Protein AF-A0A380LL21-F1 (afdb_monomer_lite)

Radius of gyration: 19.6 Å; chains: 1; bounding box: 54×35×60 Å

Foldseek 3Di:
DVLLVVLLVVLLVVLLVQLPDDLVVLCVQQVVLQCACPQWDQDPVVNAIFRRVLVVLLVVLLVCLVCVLVDPPSLVVLLVSLVSLLSNLSNLLSVLCVPPDSVLSSLSSSLSSSLSSLLSCLLCLSLPVSPLVVLSVVVVVCVVVVVVVDPCCVQQRLSVLSSNLSSCSSNLSSVVSSVQSRCCNRVVDGPDPDSVVSNVVSVVSSVVSSCSSNVVVVVSCVRNVPDCPDD

Organism: NCBI:txid1323

pLDDT: mean 88.29, std 10.56, range [29.52, 97.94]

Structure (mmCIF, N/CA/C/O backbone):
data_AF-A0A380LL21-F1
#
_entry.id   AF-A0A380LL21-F1
#
loop_
_atom_site.group_PDB
_atom_site.id
_atom_site.type_symbol
_atom_site.label_atom_id
_atom_site.label_alt_id
_atom_site.label_comp_id
_atom_site.label_asym_id
_atom_site.label_entity_id
_atom_site.label_seq_id
_atom_site.pdbx_PDB_ins_code
_atom_site.Cartn_x
_atom_site.Cartn_y
_atom_site.Cartn_z
_atom_site.occupancy
_atom_site.B_iso_or_equiv
_atom_site.auth_seq_id
_atom_site.auth_comp_id
_atom_site.auth_asym_id
_atom_site.auth_atom_id
_atom_site.pdbx_PDB_model_num
ATOM 1 N N . MET A 1 1 ? 11.960 -17.853 -5.463 1.00 61.38 1 MET A N 1
ATOM 2 C CA . MET A 1 1 ? 11.199 -18.550 -4.388 1.00 61.38 1 MET A CA 1
ATOM 3 C C . MET A 1 1 ? 11.696 -18.254 -2.969 1.00 61.38 1 MET A C 1
ATOM 5 O O . MET A 1 1 ? 10.852 -17.999 -2.117 1.00 61.38 1 MET A O 1
ATOM 9 N N . MET A 1 2 ? 13.009 -18.278 -2.687 1.00 69.12 2 MET A N 1
ATOM 10 C CA . MET A 1 2 ? 13.546 -18.021 -1.335 1.00 69.12 2 MET A CA 1
ATOM 11 C C . MET A 1 2 ? 13.175 -16.626 -0.795 1.00 69.12 2 MET A C 1
ATOM 13 O O . MET A 1 2 ? 12.724 -16.516 0.344 1.00 69.12 2 MET A O 1
ATOM 17 N N . ASP A 1 3 ? 13.238 -15.592 -1.640 1.00 81.81 3 ASP A N 1
ATOM 18 C CA . ASP A 1 3 ? 12.878 -14.218 -1.254 1.00 81.81 3 ASP A CA 1
ATOM 19 C C . ASP A 1 3 ? 11.391 -14.080 -0.908 1.00 81.81 3 ASP A C 1
ATOM 21 O O . ASP A 1 3 ? 11.028 -13.469 0.095 1.00 81.81 3 ASP A O 1
ATOM 25 N N . VAL A 1 4 ? 10.510 -14.733 -1.675 1.00 89.62 4 VAL A N 1
ATOM 26 C CA . VAL A 1 4 ? 9.062 -14.729 -1.409 1.00 89.62 4 VAL A CA 1
ATOM 27 C C . VAL A 1 4 ? 8.755 -15.292 -0.023 1.00 89.62 4 VAL A C 1
ATOM 29 O O . VAL A 1 4 ? 7.992 -14.685 0.734 1.00 89.62 4 VAL A O 1
ATOM 32 N N . ALA A 1 5 ? 9.375 -16.419 0.335 1.00 92.56 5 ALA A N 1
ATOM 33 C CA . ALA A 1 5 ? 9.203 -17.033 1.647 1.00 92.56 5 ALA A CA 1
ATOM 34 C C . ALA A 1 5 ? 9.756 -16.139 2.769 1.00 92.56 5 ALA A C 1
ATOM 36 O O . ALA A 1 5 ? 9.064 -15.908 3.763 1.00 92.56 5 ALA A O 1
ATOM 37 N N . LEU A 1 6 ? 10.960 -15.587 2.587 1.00 94.38 6 LEU A N 1
ATOM 38 C CA . LEU A 1 6 ? 11.616 -14.709 3.556 1.00 94.38 6 LEU A CA 1
ATOM 39 C C . LEU A 1 6 ? 10.781 -13.460 3.861 1.00 94.38 6 LEU A C 1
ATOM 41 O O . LEU A 1 6 ? 10.479 -13.182 5.022 1.00 94.38 6 LEU A O 1
ATOM 45 N N . TYR A 1 7 ? 10.372 -12.716 2.833 1.00 95.25 7 TYR A N 1
ATOM 46 C CA . TYR A 1 7 ? 9.619 -11.476 3.020 1.00 95.25 7 TYR A CA 1
ATOM 47 C C . TYR A 1 7 ? 8.184 -11.731 3.491 1.00 95.25 7 TYR A C 1
ATOM 49 O O . TYR A 1 7 ? 7.647 -10.931 4.258 1.00 95.25 7 TYR A O 1
ATOM 57 N N . SER A 1 8 ? 7.579 -12.866 3.120 1.00 95.50 8 SER A N 1
ATOM 58 C CA . SER A 1 8 ? 6.275 -13.270 3.665 1.00 95.50 8 SER A CA 1
ATOM 59 C C . SER A 1 8 ? 6.382 -13.571 5.158 1.00 95.50 8 SER A C 1
ATOM 61 O O . SER A 1 8 ? 5.569 -13.088 5.947 1.00 95.50 8 SER A O 1
ATOM 63 N N . PHE A 1 9 ? 7.417 -14.311 5.567 1.00 96.19 9 PHE A N 1
ATOM 64 C CA . PHE A 1 9 ? 7.698 -14.574 6.975 1.00 96.19 9 PHE A CA 1
ATOM 65 C C . PHE A 1 9 ? 7.949 -13.275 7.749 1.00 96.19 9 PHE A C 1
ATOM 67 O O . PHE A 1 9 ? 7.351 -13.065 8.804 1.00 96.19 9 PHE A O 1
ATOM 74 N N . LEU A 1 10 ? 8.766 -12.369 7.205 1.00 97.12 10 LEU A N 1
ATOM 75 C CA . LEU A 1 10 ? 9.049 -11.074 7.821 1.00 97.12 10 LEU A CA 1
ATOM 76 C C . LEU A 1 10 ? 7.778 -10.226 7.978 1.00 97.12 10 LEU A C 1
ATOM 78 O O . LEU A 1 10 ? 7.557 -9.642 9.038 1.00 97.12 10 LEU A O 1
ATOM 82 N N . ALA A 1 11 ? 6.911 -10.190 6.961 1.00 97.38 11 ALA A N 1
ATOM 83 C CA . ALA A 1 11 ? 5.646 -9.461 7.017 1.00 97.38 11 ALA A CA 1
ATOM 84 C C . ALA A 1 11 ? 4.731 -10.008 8.118 1.00 97.38 11 ALA A C 1
ATOM 86 O O . ALA A 1 11 ? 4.137 -9.236 8.875 1.00 97.38 11 ALA A O 1
ATOM 87 N N . ILE A 1 12 ? 4.648 -11.336 8.243 1.00 97.62 12 ILE A N 1
ATOM 88 C CA . ILE A 1 12 ? 3.880 -12.001 9.300 1.00 97.62 12 ILE A CA 1
ATOM 89 C C . ILE A 1 12 ? 4.476 -11.672 10.672 1.00 97.62 12 ILE A C 1
ATOM 91 O O . ILE A 1 12 ? 3.744 -11.229 11.555 1.00 97.62 12 ILE A O 1
ATOM 95 N N . LEU A 1 13 ? 5.791 -11.814 10.848 1.00 97.88 13 LEU A N 1
ATOM 96 C CA . LEU A 1 13 ? 6.474 -11.548 12.116 1.00 97.88 13 LEU A CA 1
ATOM 97 C C . LEU A 1 13 ? 6.256 -10.104 12.589 1.00 97.88 13 LEU A C 1
ATOM 99 O O . LEU A 1 13 ? 5.849 -9.878 13.729 1.00 97.88 13 LEU A O 1
ATOM 103 N N . LEU A 1 14 ? 6.450 -9.124 11.704 1.00 97.75 14 LEU A N 1
ATOM 104 C CA . LEU A 1 14 ? 6.227 -7.711 12.019 1.00 97.75 14 LEU A CA 1
ATOM 105 C C . LEU A 1 14 ? 4.755 -7.428 12.360 1.00 97.75 14 LEU A C 1
ATOM 107 O O . LEU A 1 14 ? 4.462 -6.659 13.279 1.00 97.75 14 LEU A O 1
ATOM 111 N N . SER A 1 15 ? 3.819 -8.091 11.676 1.00 97.69 15 SER A N 1
ATOM 112 C CA . SER A 1 15 ? 2.384 -7.986 11.974 1.00 97.69 15 SER A CA 1
ATOM 113 C C . SER A 1 15 ? 2.042 -8.540 13.353 1.00 97.69 15 SER A C 1
ATOM 115 O O . SER A 1 15 ? 1.261 -7.931 14.092 1.00 97.69 15 SER A O 1
ATOM 117 N N . ILE A 1 16 ? 2.661 -9.662 13.735 1.00 97.25 16 ILE A N 1
ATOM 118 C CA . ILE A 1 16 ? 2.549 -10.235 15.079 1.00 97.25 16 ILE A CA 1
ATOM 119 C C . ILE A 1 16 ? 3.055 -9.213 16.099 1.00 97.25 16 ILE A C 1
ATOM 121 O O . ILE A 1 16 ? 2.318 -8.887 17.030 1.00 97.25 16 ILE A O 1
ATOM 125 N N . CYS A 1 17 ? 4.242 -8.630 15.907 1.00 96.31 17 CYS A N 1
ATOM 126 C CA . CYS A 1 17 ? 4.792 -7.625 16.823 1.00 96.31 17 CYS A CA 1
ATOM 127 C C . CYS A 1 17 ? 3.833 -6.444 17.059 1.00 96.31 17 CYS A C 1
ATOM 129 O O . CYS A 1 17 ? 3.603 -6.061 18.209 1.00 96.31 17 CYS A O 1
ATOM 131 N N . ILE A 1 18 ? 3.221 -5.896 16.001 1.00 94.75 18 ILE A N 1
ATOM 132 C CA . ILE A 1 18 ? 2.255 -4.790 16.132 1.00 94.75 18 ILE A CA 1
ATOM 133 C C . ILE A 1 18 ? 0.984 -5.237 16.867 1.00 94.75 18 ILE A C 1
ATOM 135 O O . ILE A 1 18 ? 0.450 -4.482 17.684 1.00 94.75 18 ILE A O 1
ATOM 139 N N . SER A 1 19 ? 0.512 -6.466 16.635 1.00 94.56 19 SER A N 1
ATOM 140 C CA . SER A 1 19 ? -0.702 -6.993 17.276 1.00 94.56 19 SER A CA 1
ATOM 141 C C . SER A 1 19 ? -0.614 -7.044 18.807 1.00 94.56 19 SER A C 1
ATOM 143 O O . SER A 1 19 ? -1.620 -6.851 19.495 1.00 94.56 19 SER A O 1
ATOM 145 N N . PHE A 1 20 ? 0.596 -7.218 19.350 1.00 93.69 20 PHE A N 1
ATOM 146 C CA . PHE A 1 20 ? 0.856 -7.242 20.790 1.00 93.69 20 PHE A CA 1
ATOM 147 C C . PHE A 1 20 ? 0.947 -5.849 21.430 1.00 93.69 20 PHE A C 1
ATOM 149 O O . PHE A 1 20 ? 0.965 -5.749 22.661 1.00 93.69 20 PHE A O 1
ATOM 156 N N . LEU A 1 21 ? 0.957 -4.761 20.648 1.00 91.69 21 LEU A N 1
ATOM 157 C CA . LEU A 1 21 ? 1.094 -3.418 21.207 1.00 91.69 21 LEU A CA 1
ATOM 158 C C . LEU A 1 21 ? -0.096 -3.053 22.116 1.00 91.69 21 LEU A C 1
ATOM 160 O O . LEU A 1 21 ? -1.272 -3.175 21.737 1.00 91.69 21 LEU A O 1
ATOM 164 N N . PRO A 1 22 ? 0.159 -2.545 23.335 1.00 88.00 22 PRO A N 1
ATOM 165 C CA . PRO A 1 22 ? -0.906 -2.163 24.246 1.00 88.00 22 PRO A CA 1
ATOM 166 C C . PRO A 1 22 ? -1.622 -0.901 23.751 1.00 88.00 22 PRO A C 1
ATOM 168 O O . PRO A 1 22 ? -1.022 0.022 23.201 1.00 88.00 22 PRO A O 1
ATOM 171 N N . LYS A 1 23 ? -2.930 -0.808 24.026 1.00 85.75 23 LYS A N 1
ATOM 172 C CA . LYS A 1 23 ? -3.781 0.328 23.617 1.00 85.75 23 LYS A CA 1
ATOM 173 C C . LYS A 1 23 ? -3.207 1.675 24.064 1.00 85.75 23 LYS A C 1
ATOM 175 O O . LYS A 1 23 ? -3.305 2.663 23.336 1.00 85.75 23 LYS A O 1
ATOM 180 N N . LYS A 1 24 ? -2.624 1.701 25.269 1.00 86.81 24 LYS A N 1
ATOM 181 C CA . LYS A 1 24 ? -2.003 2.890 25.864 1.00 86.81 24 LYS A CA 1
ATOM 182 C C . LYS A 1 24 ? -0.794 3.381 25.058 1.00 86.81 24 LYS A C 1
ATOM 184 O O . LYS A 1 24 ? -0.626 4.588 24.972 1.00 86.81 24 LYS A O 1
ATOM 189 N N . ALA A 1 25 ? -0.030 2.483 24.430 1.00 87.69 25 ALA A N 1
ATOM 190 C CA . ALA A 1 25 ? 1.100 2.842 23.570 1.00 87.69 25 ALA A CA 1
ATOM 191 C C . ALA A 1 25 ? 0.645 3.295 22.173 1.00 87.69 25 ALA A C 1
ATOM 193 O O . ALA A 1 25 ? 1.158 4.274 21.646 1.00 87.69 25 ALA A O 1
ATOM 194 N N . LEU A 1 26 ? -0.376 2.649 21.596 1.00 87.06 26 LEU A N 1
ATOM 195 C CA . LEU A 1 26 ? -0.892 3.020 20.270 1.00 87.06 26 LEU A CA 1
ATOM 196 C C . LEU A 1 26 ? -1.614 4.375 20.257 1.00 87.06 26 LEU A C 1
ATOM 198 O O . LEU A 1 26 ? -1.580 5.085 19.253 1.00 87.06 26 LEU A O 1
ATOM 202 N N . LYS A 1 27 ? -2.293 4.744 21.349 1.00 87.25 27 LYS A N 1
ATOM 203 C CA . LYS A 1 27 ? -3.102 5.972 21.423 1.00 87.25 27 LYS A CA 1
ATOM 204 C C . LYS A 1 27 ? -2.309 7.262 21.137 1.00 87.25 27 LYS A C 1
ATOM 206 O O . LYS A 1 27 ? -2.792 8.019 20.301 1.00 87.25 27 LYS A O 1
ATOM 211 N N . PRO A 1 28 ? -1.158 7.553 21.775 1.00 86.06 28 PRO A N 1
ATOM 212 C CA . PRO A 1 28 ? -0.405 8.778 21.490 1.00 86.06 28 PRO A CA 1
ATOM 213 C C . PRO A 1 28 ? 0.142 8.818 20.059 1.00 86.06 28 PRO A C 1
ATOM 215 O O . PRO A 1 28 ? 0.122 9.876 19.445 1.00 86.06 28 PRO A O 1
ATOM 218 N N . ILE A 1 29 ? 0.548 7.670 19.508 1.00 83.50 29 ILE A N 1
ATOM 219 C CA . ILE A 1 29 ? 1.116 7.570 18.154 1.00 83.50 29 ILE A CA 1
ATOM 220 C C . ILE A 1 29 ? 0.053 7.861 17.086 1.00 83.50 29 ILE A C 1
ATOM 222 O O . ILE A 1 29 ? 0.322 8.502 16.076 1.00 83.50 29 ILE A O 1
ATOM 226 N N . THR A 1 30 ? -1.173 7.380 17.303 1.00 86.25 30 THR A N 1
ATOM 227 C CA . THR A 1 30 ? -2.198 7.322 16.249 1.00 86.25 30 THR A CA 1
ATOM 228 C C . THR A 1 30 ? -3.334 8.335 16.416 1.00 86.25 30 THR A C 1
ATOM 230 O O . THR A 1 30 ? -4.105 8.546 15.484 1.00 86.25 30 THR A O 1
ATOM 233 N N . SER A 1 31 ? -3.463 9.002 17.569 1.00 84.75 31 SER A N 1
ATOM 234 C CA . SER A 1 31 ? -4.594 9.902 17.863 1.00 84.75 31 SER A CA 1
ATOM 235 C C . SER A 1 31 ? -4.751 11.037 16.846 1.00 84.75 31 SER A C 1
ATOM 237 O O . SER A 1 31 ? -5.876 11.327 16.425 1.00 84.75 31 SER A O 1
ATOM 239 N N . VAL A 1 32 ? -3.634 11.626 16.412 1.00 88.00 32 VAL A N 1
ATOM 240 C CA . VAL A 1 32 ? -3.583 12.717 15.426 1.00 88.00 32 VAL A CA 1
ATOM 241 C C . VAL A 1 32 ? -4.140 12.263 14.072 1.00 88.00 32 VAL A C 1
ATOM 243 O O . VAL A 1 32 ? -4.900 12.988 13.435 1.00 88.00 32 VAL A O 1
ATOM 246 N N . PHE A 1 33 ? -3.875 11.014 13.687 1.00 91.38 33 PHE A N 1
ATOM 247 C CA . PHE A 1 33 ? -4.309 10.412 12.422 1.00 91.38 33 PHE A CA 1
ATOM 248 C C . PHE A 1 33 ? -5.763 9.916 12.437 1.00 91.38 33 PHE A C 1
ATOM 250 O O . PHE A 1 33 ? -6.250 9.358 11.457 1.00 91.38 33 PHE A O 1
ATOM 257 N N . SER A 1 34 ? -6.498 10.110 13.537 1.00 88.00 34 SER A N 1
ATOM 258 C CA . SER A 1 34 ? -7.911 9.721 13.595 1.00 88.00 34 SER A CA 1
ATOM 259 C C . SER A 1 34 ? -8.827 10.665 12.808 1.00 88.00 34 SER A C 1
ATOM 261 O O . SER A 1 34 ? -9.932 10.267 12.437 1.00 88.00 34 SER A O 1
ATOM 263 N N . PHE A 1 35 ? -8.411 11.917 12.583 1.00 88.69 35 PHE A N 1
ATOM 264 C CA . PHE A 1 35 ? -9.186 12.978 11.921 1.00 88.69 35 PHE A CA 1
ATOM 265 C C . PHE A 1 35 ? -10.601 13.234 12.483 1.00 88.69 35 PHE A C 1
ATOM 267 O O . PHE A 1 35 ? -11.361 14.004 11.900 1.00 88.69 35 PHE A O 1
ATOM 274 N N . GLY A 1 36 ? -10.983 12.627 13.613 1.00 85.44 36 GLY A N 1
ATOM 275 C CA . GLY A 1 36 ? -12.291 12.797 14.252 1.00 85.44 36 GLY A CA 1
ATOM 276 C C . GLY A 1 36 ? -13.464 12.846 13.259 1.00 85.44 36 GLY A C 1
ATOM 277 O O . GLY A 1 36 ? -13.615 11.971 12.402 1.00 85.44 36 GLY A O 1
ATOM 278 N N . LYS A 1 37 ? -14.281 13.903 13.367 1.00 84.06 37 LYS A N 1
ATOM 279 C CA . LYS A 1 37 ? -15.386 14.210 12.438 1.00 84.06 37 LYS A CA 1
ATOM 280 C C . LYS A 1 37 ? -14.961 15.078 11.242 1.00 84.06 37 LYS A C 1
ATOM 282 O O . LYS A 1 37 ? -15.786 15.348 10.372 1.00 84.06 37 LYS A O 1
ATOM 287 N N . ASN A 1 38 ? -13.706 15.518 11.179 1.00 87.88 38 ASN A N 1
ATOM 288 C CA . ASN A 1 38 ? -13.244 16.447 10.150 1.00 87.88 38 ASN A CA 1
ATOM 289 C C . ASN A 1 38 ? -13.345 15.797 8.767 1.00 87.88 38 ASN A C 1
ATOM 291 O O . ASN A 1 38 ? -12.962 14.645 8.581 1.00 87.88 38 ASN A O 1
ATOM 295 N N . GLY A 1 39 ? -13.882 16.523 7.789 1.00 84.62 39 GLY A N 1
ATOM 296 C CA . GLY A 1 39 ? -14.058 16.016 6.426 1.00 84.62 39 GLY A CA 1
ATOM 297 C C . GLY A 1 39 ? -15.254 15.082 6.212 1.00 84.62 39 GLY A C 1
ATOM 298 O O . GLY A 1 39 ? -15.546 14.767 5.056 1.00 84.62 39 GLY A O 1
ATOM 299 N N . LEU A 1 40 ? -15.982 14.681 7.263 1.00 89.88 40 LEU A N 1
ATOM 300 C CA . LEU A 1 40 ? -17.258 13.976 7.114 1.00 89.88 40 LEU A CA 1
ATOM 301 C C . LEU A 1 40 ? -18.351 14.968 6.706 1.00 89.88 40 LEU A C 1
ATOM 303 O O . LEU A 1 40 ? -18.609 15.950 7.401 1.00 89.88 40 LEU A O 1
ATOM 307 N N . ARG A 1 41 ? -19.014 14.708 5.578 1.00 87.94 41 ARG A N 1
ATOM 308 C CA . ARG A 1 41 ? -20.061 15.572 5.019 1.00 87.94 41 ARG A CA 1
ATOM 309 C C . ARG A 1 41 ? -21.295 14.760 4.664 1.00 87.94 41 ARG A C 1
ATOM 311 O O . ARG A 1 41 ? -21.198 13.759 3.965 1.00 87.94 41 ARG A O 1
ATOM 318 N N . LYS A 1 42 ? -22.474 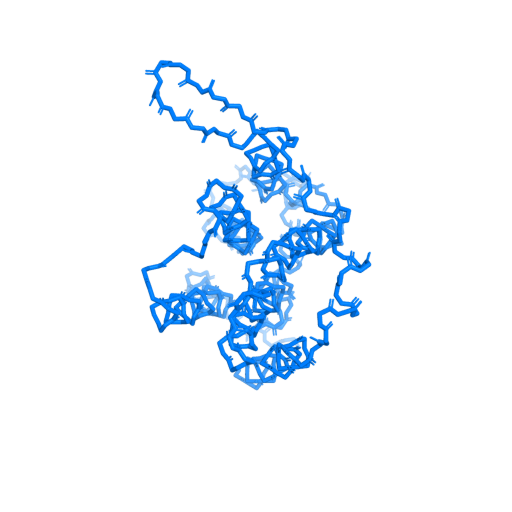15.231 5.073 1.00 86.19 42 LYS A N 1
ATOM 319 C CA . LYS A 1 42 ? -23.751 14.645 4.650 1.00 86.19 42 LYS A CA 1
ATOM 320 C C . LYS A 1 42 ? -24.123 15.151 3.254 1.00 86.19 42 LYS A C 1
ATOM 322 O O . LYS A 1 42 ? -24.320 16.351 3.056 1.00 86.19 42 LYS A O 1
ATOM 327 N N . MET A 1 43 ? -24.244 14.252 2.285 1.00 84.19 43 MET A N 1
ATOM 328 C CA . MET A 1 43 ? -24.722 14.562 0.940 1.00 84.19 43 MET A CA 1
ATOM 329 C C . MET A 1 43 ? -26.242 14.3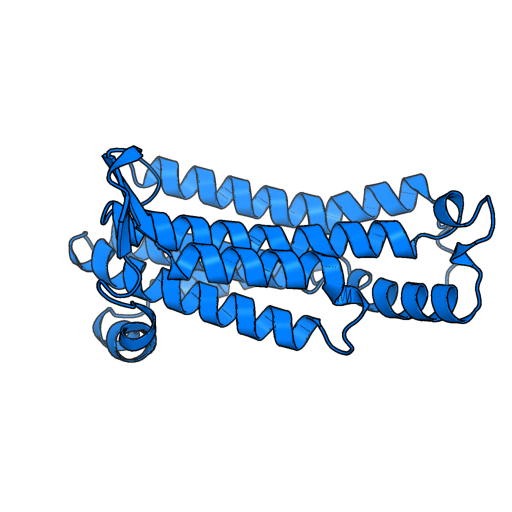98 0.873 1.00 84.19 43 MET A C 1
ATOM 331 O O . MET A 1 43 ? -26.756 13.289 0.731 1.00 84.19 43 MET A O 1
ATOM 335 N N . ARG A 1 44 ? -26.975 15.521 0.927 1.00 78.44 44 ARG A N 1
ATOM 336 C CA . ARG A 1 44 ? -28.454 15.532 0.941 1.00 78.44 44 ARG A CA 1
ATOM 337 C C . ARG A 1 44 ? -29.077 14.754 -0.225 1.00 78.44 44 ARG A C 1
ATOM 339 O O . ARG A 1 44 ? -29.989 13.971 0.004 1.00 78.44 44 ARG A O 1
ATOM 346 N N . ARG A 1 45 ? -28.543 14.908 -1.444 1.00 84.06 45 ARG A N 1
ATOM 347 C CA . ARG A 1 45 ? -29.065 14.253 -2.660 1.00 84.06 45 ARG A CA 1
ATOM 348 C C . ARG A 1 45 ? -28.984 12.722 -2.614 1.00 84.06 45 ARG A C 1
ATOM 350 O O . ARG A 1 45 ? -29.852 12.063 -3.163 1.00 84.06 45 ARG A O 1
ATOM 357 N N . ARG A 1 46 ? -27.953 12.168 -1.967 1.00 77.31 46 ARG A N 1
ATOM 358 C CA . ARG A 1 46 ? -27.728 10.714 -1.859 1.00 77.31 46 ARG A CA 1
ATOM 359 C C . ARG A 1 46 ? -28.190 10.129 -0.521 1.00 77.31 46 ARG A C 1
ATOM 361 O O . ARG A 1 46 ? -28.081 8.929 -0.331 1.00 77.31 46 ARG A O 1
ATOM 368 N N . ARG A 1 47 ? -28.689 10.973 0.396 1.00 81.12 47 ARG A N 1
ATOM 369 C CA . ARG A 1 47 ? -29.015 10.622 1.793 1.00 81.12 47 ARG A CA 1
ATOM 370 C C . ARG A 1 47 ? -27.890 9.849 2.503 1.00 81.12 47 ARG A C 1
ATOM 372 O O . ARG A 1 47 ? -28.163 9.037 3.376 1.00 81.12 47 ARG A O 1
ATOM 379 N N . ASP A 1 48 ? -26.642 10.159 2.163 1.00 83.38 48 ASP A N 1
ATOM 380 C CA . ASP A 1 48 ? -25.457 9.414 2.602 1.00 83.38 48 ASP A CA 1
ATOM 381 C C . ASP A 1 48 ? -24.403 10.350 3.222 1.00 83.38 48 ASP A C 1
ATOM 383 O O . ASP A 1 48 ? -24.445 11.572 3.022 1.00 83.38 48 ASP A O 1
ATOM 387 N N . THR A 1 49 ? -23.464 9.796 3.988 1.00 86.50 49 THR A N 1
ATOM 388 C CA . THR A 1 49 ? -22.328 10.514 4.577 1.00 86.50 49 THR A CA 1
ATOM 389 C C . THR A 1 49 ? -21.046 10.147 3.844 1.00 86.50 49 THR A C 1
ATOM 391 O O . THR A 1 49 ? -20.693 8.985 3.693 1.00 86.50 49 THR A O 1
ATOM 394 N N . THR A 1 50 ? -20.305 11.155 3.402 1.00 87.12 50 THR A N 1
ATOM 395 C CA . THR A 1 50 ? -19.061 10.973 2.657 1.00 87.12 50 THR A CA 1
ATOM 396 C C . THR A 1 50 ? -17.866 11.456 3.459 1.00 87.12 50 THR A C 1
ATOM 398 O O . THR A 1 50 ? -17.928 12.519 4.074 1.00 87.12 50 THR A O 1
ATOM 401 N N . ASP A 1 51 ? -16.761 10.720 3.382 1.00 91.31 51 ASP A N 1
ATOM 402 C CA . ASP A 1 51 ? -15.466 11.138 3.914 1.00 91.31 51 ASP A CA 1
ATOM 403 C C . ASP A 1 51 ? -14.641 11.833 2.825 1.00 91.31 51 ASP A C 1
ATOM 405 O O . ASP A 1 51 ? -14.086 11.194 1.929 1.00 91.31 51 ASP A O 1
ATOM 409 N N . THR A 1 52 ? -14.596 13.161 2.892 1.00 91.44 52 THR A N 1
ATOM 410 C CA . THR A 1 52 ? -13.895 13.999 1.913 1.00 91.44 52 THR A CA 1
ATOM 411 C C . THR A 1 52 ? -12.384 13.814 2.010 1.00 91.44 52 THR A C 1
ATOM 413 O O . THR A 1 52 ? -11.727 13.764 0.978 1.00 91.44 52 THR A O 1
ATOM 416 N N . ILE A 1 53 ? -11.839 13.648 3.222 1.00 91.94 53 ILE A N 1
ATOM 417 C CA . ILE A 1 53 ? -10.392 13.475 3.431 1.00 91.94 53 ILE A CA 1
ATOM 418 C C . ILE A 1 53 ? -9.948 12.164 2.796 1.00 91.94 53 ILE A C 1
ATO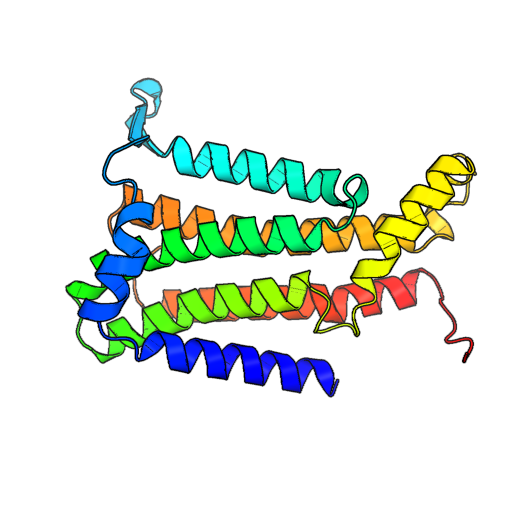M 420 O O . ILE A 1 53 ? -9.053 12.165 1.957 1.00 91.94 53 ILE A O 1
ATOM 424 N N . ALA A 1 54 ? -10.623 11.059 3.126 1.00 92.25 54 ALA A N 1
ATOM 425 C CA . ALA A 1 54 ? -10.261 9.760 2.571 1.00 92.25 54 ALA A CA 1
ATOM 426 C C . ALA A 1 54 ? -10.389 9.731 1.039 1.00 92.25 54 ALA A C 1
ATOM 428 O O . ALA A 1 54 ? -9.547 9.148 0.364 1.00 92.25 54 ALA A O 1
ATOM 429 N N . ASN A 1 55 ? -11.409 10.389 0.475 1.00 94.00 55 ASN A N 1
ATOM 430 C CA . ASN A 1 55 ? -11.566 10.486 -0.978 1.00 94.00 55 ASN A CA 1
ATOM 431 C C . ASN A 1 55 ? -10.453 11.320 -1.636 1.00 94.00 55 ASN A C 1
ATOM 433 O O . ASN A 1 55 ? -9.970 10.938 -2.698 1.00 94.00 55 ASN A O 1
ATOM 437 N N . VAL A 1 56 ? -10.039 12.435 -1.024 1.00 94.31 56 VAL A N 1
ATOM 438 C CA . VAL A 1 56 ? -8.927 13.258 -1.530 1.00 94.31 56 VAL A CA 1
ATOM 439 C C . VAL A 1 56 ? -7.618 12.478 -1.465 1.00 94.31 56 VAL A C 1
ATOM 441 O O . VAL A 1 56 ? -6.901 12.424 -2.458 1.00 94.31 56 VAL A O 1
ATOM 444 N N . CYS A 1 57 ? -7.333 11.806 -0.348 1.00 94.75 57 CYS A N 1
ATOM 445 C CA . CYS A 1 57 ? -6.134 10.980 -0.214 1.00 94.75 57 CYS A CA 1
ATOM 446 C C . CYS A 1 57 ? -6.121 9.802 -1.199 1.00 94.75 57 CYS A C 1
ATOM 448 O O . CYS A 1 57 ? -5.074 9.512 -1.766 1.00 94.75 57 CYS A O 1
ATOM 450 N N . LEU A 1 58 ? -7.272 9.177 -1.476 1.00 94.50 58 LEU A N 1
ATOM 451 C CA . LEU A 1 58 ? -7.409 8.183 -2.549 1.00 94.50 58 LEU A CA 1
ATOM 452 C C . LEU A 1 58 ? -7.120 8.775 -3.933 1.00 94.50 58 LEU A C 1
ATOM 454 O O . LEU A 1 58 ? -6.474 8.122 -4.746 1.00 94.50 58 LEU A O 1
ATOM 458 N N . GLY A 1 59 ? -7.578 10.000 -4.200 1.00 95.06 59 GLY A N 1
ATOM 459 C CA . GLY A 1 59 ? -7.263 10.714 -5.438 1.00 95.06 59 GLY A CA 1
ATOM 460 C C . GLY A 1 59 ? -5.765 10.987 -5.581 1.00 95.06 59 GLY A C 1
ATOM 461 O O . GLY A 1 59 ? -5.194 10.714 -6.632 1.00 95.06 59 GLY A O 1
ATOM 462 N N . ILE A 1 60 ? -5.112 11.446 -4.509 1.00 95.19 60 ILE A N 1
ATOM 463 C CA . ILE A 1 60 ? -3.656 11.656 -4.468 1.00 95.19 60 ILE A CA 1
ATOM 464 C C . ILE A 1 60 ? -2.915 10.333 -4.690 1.00 95.19 60 ILE A C 1
ATOM 466 O O . ILE A 1 60 ? -2.000 10.281 -5.504 1.00 95.19 60 ILE A O 1
ATOM 470 N N . ALA A 1 61 ? -3.332 9.260 -4.014 1.00 95.19 61 ALA A N 1
ATOM 471 C CA . ALA A 1 61 ? -2.755 7.926 -4.166 1.00 95.19 61 ALA A CA 1
ATOM 472 C C . ALA A 1 61 ? -2.873 7.405 -5.608 1.00 95.19 61 ALA A C 1
ATOM 474 O O . ALA A 1 61 ? -1.910 6.854 -6.142 1.00 95.19 61 ALA A O 1
ATOM 475 N N . LEU A 1 62 ? -4.023 7.621 -6.254 1.00 95.62 62 LEU A N 1
ATOM 476 C CA . LEU A 1 62 ? -4.246 7.252 -7.650 1.00 95.62 62 LEU A CA 1
ATOM 477 C C . LEU A 1 62 ? -3.336 8.046 -8.591 1.00 95.62 62 LEU A C 1
ATOM 479 O O . LEU A 1 62 ? -2.640 7.447 -9.404 1.00 95.62 62 LEU A O 1
ATOM 483 N N . LEU A 1 63 ? -3.312 9.376 -8.465 1.00 96.19 63 LEU A N 1
ATOM 484 C CA . LEU A 1 63 ? -2.457 10.234 -9.291 1.00 96.19 63 LEU A CA 1
ATOM 485 C C . LEU A 1 63 ? -0.982 9.872 -9.117 1.00 96.19 63 LEU A C 1
ATOM 487 O O . LEU A 1 63 ? -0.274 9.701 -10.105 1.00 96.19 63 LEU A O 1
ATOM 491 N N . PHE A 1 64 ? -0.536 9.683 -7.876 1.00 95.31 64 PHE A N 1
ATOM 492 C CA . PHE A 1 64 ? 0.814 9.215 -7.596 1.00 95.31 64 PHE A CA 1
ATOM 493 C C . PHE A 1 64 ? 1.091 7.884 -8.301 1.00 95.31 64 PHE A C 1
ATOM 495 O O . PHE A 1 64 ? 2.089 7.772 -8.997 1.00 95.31 64 PHE A O 1
ATOM 502 N N . SER A 1 65 ? 0.196 6.902 -8.192 1.00 94.62 65 SER A N 1
ATOM 503 C CA . SER A 1 65 ? 0.398 5.577 -8.793 1.00 94.62 65 SER A CA 1
ATOM 504 C C . SER A 1 65 ? 0.469 5.627 -10.325 1.00 94.62 65 SER A C 1
ATOM 506 O O . SER A 1 65 ? 1.278 4.919 -10.918 1.00 94.62 65 SER A O 1
ATOM 508 N N . LEU A 1 66 ? -0.311 6.500 -10.971 1.00 94.50 66 LEU A N 1
ATOM 509 C CA . LEU A 1 66 ? -0.289 6.694 -12.428 1.00 94.50 66 LEU A CA 1
ATOM 510 C C . LEU A 1 66 ? 0.979 7.409 -12.918 1.00 94.50 66 LEU A C 1
ATOM 512 O O . LEU A 1 66 ? 1.490 7.096 -13.992 1.00 94.50 66 LEU A O 1
ATOM 516 N N . PHE A 1 67 ? 1.496 8.355 -12.133 1.00 94.00 67 PHE A N 1
ATOM 517 C CA . PHE A 1 67 ? 2.609 9.226 -12.528 1.00 94.00 67 PHE A CA 1
ATOM 518 C C . PHE A 1 67 ? 3.919 8.942 -11.779 1.00 94.00 67 PHE A C 1
ATOM 520 O O . PHE A 1 67 ? 4.879 9.699 -11.908 1.00 94.00 67 PHE A O 1
ATOM 527 N N . HIS A 1 68 ? 4.003 7.851 -11.012 1.00 92.44 68 HIS A N 1
ATOM 528 C CA . HIS A 1 68 ? 5.159 7.549 -10.160 1.00 92.44 68 HIS A CA 1
ATOM 529 C C . HIS A 1 68 ? 6.474 7.442 -10.945 1.00 92.44 68 HIS A C 1
ATOM 531 O O . HIS A 1 68 ? 7.536 7.769 -10.419 1.00 92.44 68 HIS A O 1
ATOM 537 N N . TRP A 1 69 ? 6.411 6.992 -12.199 1.00 90.19 69 TRP A N 1
ATOM 538 C CA . TRP A 1 69 ? 7.566 6.807 -13.073 1.00 90.19 69 TRP A CA 1
ATOM 539 C C . TRP A 1 69 ? 8.210 8.135 -13.496 1.00 90.19 69 TRP A C 1
ATOM 541 O O . TRP A 1 69 ? 9.401 8.170 -13.799 1.00 90.19 69 TRP A O 1
ATOM 551 N N . LEU A 1 70 ? 7.480 9.254 -13.426 1.00 90.19 70 LEU A N 1
ATOM 552 C CA . LEU A 1 70 ? 8.023 10.596 -13.666 1.00 90.19 70 LEU A CA 1
ATOM 553 C C . LEU A 1 70 ? 8.860 11.115 -12.491 1.00 90.19 70 LEU A C 1
ATOM 555 O O . LEU A 1 70 ? 9.665 12.024 -12.665 1.00 90.19 70 LEU A O 1
ATOM 559 N N . ILE A 1 71 ? 8.691 10.541 -11.299 1.00 88.38 71 ILE A N 1
ATOM 560 C CA . ILE A 1 71 ? 9.290 11.057 -10.070 1.00 88.38 71 ILE A CA 1
ATOM 561 C C . ILE A 1 71 ? 10.540 10.232 -9.720 1.00 88.38 71 ILE A C 1
ATOM 563 O O . ILE A 1 71 ? 10.457 9.007 -9.565 1.00 88.38 71 ILE A O 1
ATOM 567 N N . PRO A 1 72 ? 11.727 10.850 -9.590 1.00 83.69 72 PRO A N 1
ATOM 568 C CA . PRO A 1 72 ? 12.898 10.177 -9.038 1.00 83.69 72 PRO A CA 1
ATOM 569 C C . PRO A 1 72 ? 12.632 9.740 -7.594 1.00 83.69 72 PRO A C 1
ATOM 571 O O . PRO A 1 72 ? 12.002 10.467 -6.833 1.00 83.69 72 PRO A O 1
ATOM 574 N N . ALA A 1 73 ? 13.109 8.554 -7.212 1.00 84.44 73 ALA A N 1
ATOM 575 C CA . ALA A 1 73 ? 12.907 8.001 -5.870 1.00 84.44 73 ALA A CA 1
ATOM 576 C C . ALA A 1 73 ? 11.429 7.950 -5.409 1.00 84.44 73 ALA A C 1
ATOM 578 O O . ALA A 1 73 ? 11.124 8.111 -4.225 1.00 84.44 73 ALA A O 1
ATOM 579 N N . SER A 1 74 ? 10.498 7.683 -6.336 1.00 89.62 74 SER A N 1
ATOM 580 C CA . SER A 1 74 ? 9.059 7.578 -6.046 1.00 89.62 74 SER A CA 1
ATOM 581 C C . SER A 1 74 ? 8.733 6.587 -4.922 1.00 89.62 74 SER A C 1
ATOM 583 O O . SER A 1 74 ? 7.778 6.798 -4.181 1.00 89.62 74 SER A O 1
ATOM 585 N N . PHE A 1 75 ? 9.565 5.568 -4.712 1.00 89.00 75 PHE A N 1
ATOM 586 C CA . PHE A 1 75 ? 9.432 4.612 -3.614 1.00 89.00 75 PHE A CA 1
ATOM 587 C C . PHE A 1 75 ? 9.473 5.239 -2.211 1.00 89.00 75 PHE A C 1
ATOM 589 O O . PHE A 1 75 ? 8.794 4.750 -1.310 1.00 89.00 75 PHE A O 1
ATOM 596 N N . ILE A 1 76 ? 10.218 6.335 -2.016 1.00 91.38 76 ILE A N 1
ATOM 597 C CA . ILE A 1 76 ? 10.261 7.057 -0.734 1.00 91.38 76 ILE A CA 1
ATOM 598 C C . ILE A 1 76 ? 8.906 7.717 -0.487 1.00 91.38 76 ILE A C 1
ATOM 600 O O . ILE A 1 76 ? 8.321 7.579 0.587 1.00 91.38 76 ILE A O 1
ATOM 604 N N . ILE A 1 77 ? 8.380 8.395 -1.511 1.00 92.88 77 ILE A N 1
ATOM 605 C CA . ILE A 1 77 ? 7.069 9.049 -1.460 1.00 92.88 77 ILE A CA 1
ATOM 606 C C . ILE A 1 77 ? 5.980 8.005 -1.219 1.00 92.88 77 ILE A C 1
ATOM 608 O O . ILE A 1 77 ? 5.138 8.195 -0.343 1.00 92.88 77 ILE A O 1
ATOM 612 N N . TYR A 1 78 ? 6.032 6.879 -1.934 1.00 94.69 78 TYR A N 1
ATOM 613 C CA . TYR A 1 78 ? 5.137 5.748 -1.716 1.00 94.69 78 TYR A CA 1
ATOM 614 C C . TYR A 1 78 ? 5.194 5.251 -0.267 1.00 94.69 78 TYR A C 1
ATOM 616 O O . TYR A 1 78 ? 4.151 5.128 0.374 1.00 94.69 78 TYR A O 1
ATOM 624 N N . GLY A 1 79 ? 6.394 5.023 0.277 1.00 94.50 79 GLY A N 1
ATOM 625 C CA . GLY A 1 79 ? 6.580 4.581 1.659 1.00 94.50 79 GLY A CA 1
ATOM 626 C C . GLY A 1 79 ? 5.952 5.542 2.671 1.00 94.50 79 GLY A C 1
ATOM 627 O O . GLY A 1 79 ? 5.244 5.102 3.576 1.00 94.50 79 GLY A O 1
ATOM 628 N N . ILE A 1 80 ? 6.128 6.855 2.482 1.00 94.69 80 ILE A N 1
ATOM 629 C CA . ILE A 1 80 ? 5.505 7.887 3.326 1.00 94.69 80 ILE A CA 1
ATOM 630 C C . ILE A 1 80 ? 3.978 7.855 3.190 1.00 94.69 80 ILE A C 1
ATOM 632 O O . ILE A 1 80 ? 3.273 7.837 4.201 1.00 94.69 80 ILE A O 1
ATOM 636 N N . LEU A 1 81 ? 3.450 7.824 1.963 1.00 95.44 81 LEU A N 1
ATOM 637 C CA . LEU A 1 81 ? 2.006 7.789 1.711 1.00 95.44 81 LEU A CA 1
ATOM 638 C C . LEU A 1 81 ? 1.362 6.544 2.326 1.00 95.44 81 LEU A C 1
ATOM 640 O O . LEU A 1 81 ? 0.323 6.644 2.988 1.00 95.44 81 LEU A O 1
ATOM 644 N N . LEU A 1 82 ? 1.983 5.377 2.161 1.00 97.06 82 LEU A N 1
ATOM 645 C CA . LEU A 1 82 ? 1.496 4.129 2.732 1.00 97.06 82 LEU A CA 1
ATOM 646 C C . LEU A 1 82 ? 1.587 4.143 4.261 1.00 97.06 82 LEU A C 1
ATOM 648 O O . LEU A 1 82 ? 0.636 3.726 4.920 1.00 97.06 82 LEU A O 1
ATOM 652 N N . LEU A 1 83 ? 2.672 4.669 4.838 1.00 96.38 83 LEU A N 1
ATOM 653 C CA . LEU A 1 83 ? 2.824 4.801 6.289 1.00 96.38 83 LEU A CA 1
ATOM 654 C C . LEU A 1 83 ? 1.743 5.706 6.885 1.00 96.38 83 LEU A C 1
ATOM 656 O O . LEU A 1 83 ? 1.106 5.334 7.869 1.00 96.38 83 LEU A O 1
ATOM 660 N N . VAL A 1 84 ? 1.476 6.862 6.272 1.00 95.44 84 VAL A N 1
ATOM 661 C CA . VAL A 1 84 ? 0.377 7.745 6.692 1.00 95.44 84 VAL A CA 1
ATOM 662 C C . VAL A 1 84 ? -0.957 7.006 6.599 1.00 95.44 84 VAL A C 1
ATOM 664 O O . VAL A 1 84 ? -1.739 7.034 7.550 1.00 95.44 84 VAL A O 1
ATOM 667 N N . SER A 1 85 ? -1.200 6.287 5.500 1.00 96.69 85 SER A N 1
ATOM 668 C CA . SER A 1 85 ? -2.417 5.486 5.310 1.00 96.69 85 SER A CA 1
ATOM 669 C C . SER A 1 85 ? -2.575 4.442 6.423 1.00 96.69 85 SER A C 1
ATOM 671 O O . SER A 1 85 ? -3.647 4.309 7.015 1.00 96.69 85 SER A O 1
ATOM 673 N N . PHE A 1 86 ? -1.492 3.750 6.769 1.00 97.12 86 PHE A N 1
ATOM 674 C CA . PHE A 1 86 ? -1.458 2.754 7.832 1.00 97.12 86 PHE A CA 1
ATOM 675 C C . PHE A 1 86 ? -1.711 3.358 9.213 1.00 97.12 86 PHE A C 1
ATOM 677 O O . PHE A 1 86 ? -2.540 2.837 9.958 1.00 97.12 86 PHE A O 1
ATOM 684 N N . LEU A 1 87 ? -1.084 4.490 9.546 1.00 96.12 87 LEU A N 1
ATOM 685 C CA . LEU A 1 87 ? -1.314 5.195 10.812 1.00 96.12 87 LEU A CA 1
ATOM 686 C C . LEU A 1 87 ? -2.775 5.643 10.959 1.00 96.12 87 LEU A C 1
ATOM 688 O O . LEU A 1 87 ? -3.350 5.516 12.044 1.00 96.12 87 LEU A O 1
ATOM 692 N N . CYS A 1 88 ? -3.408 6.088 9.869 1.00 95.38 88 CYS A N 1
ATOM 693 C CA . CYS A 1 88 ? -4.837 6.410 9.835 1.00 95.38 88 CYS A CA 1
ATOM 694 C C . CYS A 1 88 ? -5.706 5.184 10.157 1.00 95.38 88 CYS A C 1
ATOM 696 O O . CYS A 1 88 ? -6.598 5.247 11.013 1.00 95.38 88 CYS A O 1
ATOM 698 N N . VAL A 1 89 ? -5.443 4.050 9.498 1.00 95.50 89 VAL A N 1
ATOM 699 C CA . VAL A 1 89 ? -6.180 2.796 9.727 1.00 95.50 89 VAL A CA 1
ATOM 700 C C . VAL A 1 89 ? -5.938 2.282 11.147 1.00 95.50 89 VAL A C 1
ATOM 702 O O . VAL A 1 89 ? -6.897 1.908 11.825 1.00 95.50 89 VAL A O 1
ATOM 705 N N . LEU A 1 90 ? -4.702 2.321 11.646 1.00 95.00 90 LEU A N 1
ATOM 706 C CA . LEU A 1 90 ? -4.357 1.931 13.014 1.00 95.00 90 LEU A CA 1
ATOM 707 C C . LEU A 1 90 ? -5.078 2.784 14.062 1.00 95.00 90 LEU A C 1
ATOM 709 O O . LEU A 1 90 ? -5.572 2.234 15.047 1.00 95.00 90 LEU A O 1
ATOM 713 N N . ALA A 1 91 ? -5.193 4.099 13.849 1.00 94.00 91 ALA A N 1
ATOM 714 C CA . ALA A 1 91 ? -5.899 5.005 14.758 1.00 94.00 91 ALA A CA 1
ATOM 715 C C . ALA A 1 91 ? -7.343 4.562 15.002 1.00 94.00 91 ALA A C 1
ATOM 717 O O . ALA A 1 91 ? -7.807 4.455 16.143 1.00 94.00 91 ALA A O 1
ATOM 718 N N . TRP A 1 92 ? -8.055 4.266 13.916 1.00 93.06 92 TRP A N 1
ATOM 719 C CA . TRP A 1 92 ? -9.441 3.816 13.979 1.00 93.06 92 TRP A CA 1
ATOM 720 C C . TRP A 1 92 ? -9.572 2.373 14.425 1.00 93.06 92 TRP A C 1
ATOM 722 O O . TRP A 1 92 ? -10.469 2.065 15.209 1.00 93.06 92 TRP A O 1
ATOM 732 N N . THR A 1 93 ? -8.639 1.517 14.021 1.00 92.69 93 THR A N 1
ATOM 733 C CA . THR A 1 93 ? -8.589 0.133 14.483 1.00 92.69 93 THR A CA 1
ATOM 734 C C . THR A 1 93 ? -8.470 0.086 15.999 1.00 92.69 93 THR A C 1
ATOM 736 O O . THR A 1 93 ? -9.308 -0.540 16.638 1.00 92.69 93 THR A O 1
ATOM 739 N N . ASN A 1 94 ? -7.533 0.838 16.586 1.00 91.69 94 ASN A N 1
ATOM 740 C CA . ASN A 1 94 ? -7.335 0.921 18.034 1.00 91.69 94 ASN A CA 1
ATOM 741 C C . ASN A 1 94 ? -8.554 1.513 18.767 1.00 91.69 94 ASN A C 1
ATOM 743 O O . ASN A 1 94 ? -8.843 1.138 19.905 1.00 91.69 94 ASN A O 1
ATOM 747 N N . LYS A 1 95 ? -9.288 2.434 18.129 1.00 90.12 95 LYS A N 1
ATOM 748 C CA . LYS A 1 95 ? -10.527 3.010 18.674 1.00 90.12 95 LYS A CA 1
ATOM 749 C C . LYS A 1 95 ? -11.683 2.005 18.678 1.00 90.12 95 LYS A C 1
ATOM 751 O O . LYS A 1 95 ? -12.398 1.931 19.676 1.00 90.12 95 LYS A O 1
ATOM 756 N N . ILE A 1 96 ? -11.878 1.258 17.593 1.00 89.81 96 ILE A N 1
ATOM 757 C CA . ILE A 1 96 ? -12.972 0.282 17.451 1.00 89.81 96 ILE A CA 1
ATOM 758 C C . ILE A 1 96 ? -12.678 -0.968 18.290 1.00 89.81 96 ILE A C 1
ATOM 760 O O . ILE A 1 96 ? -13.509 -1.372 19.104 1.00 89.81 96 ILE A O 1
ATOM 764 N N . SER A 1 97 ? -11.461 -1.512 18.190 1.00 89.62 97 SER A N 1
ATOM 765 C CA . SER A 1 97 ? -11.044 -2.737 18.886 1.00 89.62 97 SER A CA 1
ATOM 766 C C . SER A 1 97 ? -10.977 -2.560 20.401 1.00 89.62 97 SER A C 1
ATOM 768 O O . SER A 1 97 ? -10.882 -3.529 21.141 1.00 89.62 97 SER A O 1
ATOM 770 N N . ALA A 1 98 ? -10.977 -1.319 20.893 1.00 85.69 98 ALA A N 1
ATOM 771 C CA . ALA A 1 98 ? -10.953 -1.009 22.319 1.00 85.69 98 ALA A CA 1
ATOM 772 C C . ALA A 1 98 ? -12.157 -1.556 23.098 1.00 85.69 98 ALA A C 1
ATOM 774 O O . ALA A 1 98 ? -12.091 -1.591 24.325 1.00 85.69 98 ALA A O 1
ATOM 775 N N . LYS A 1 99 ? -13.247 -1.890 22.402 1.00 86.31 99 LYS A N 1
ATOM 776 C CA . LYS A 1 99 ? -14.475 -2.451 22.977 1.00 86.31 99 LYS A CA 1
ATOM 777 C C . LYS A 1 99 ? -14.537 -3.978 22.862 1.00 86.31 99 LYS A C 1
ATOM 779 O O . LYS A 1 99 ? -15.520 -4.567 23.289 1.00 86.31 99 LYS A O 1
ATOM 784 N N . MET A 1 100 ? -13.529 -4.588 22.244 1.00 89.12 100 MET A N 1
ATOM 785 C CA . MET A 1 100 ? -13.447 -6.024 22.002 1.00 89.12 100 MET A CA 1
ATOM 786 C C . MET A 1 100 ? -12.600 -6.695 23.079 1.00 89.12 100 MET A C 1
ATOM 788 O O . MET A 1 100 ? -11.796 -6.046 23.755 1.00 89.12 100 MET A O 1
ATOM 792 N N . ASP A 1 101 ? -12.757 -8.004 23.218 1.00 91.19 101 ASP A N 1
ATOM 793 C CA . ASP A 1 101 ? -11.843 -8.833 23.989 1.00 91.19 101 ASP A CA 1
ATOM 794 C C . ASP A 1 101 ? -10.439 -8.837 23.365 1.00 91.19 101 ASP A C 1
ATOM 796 O O . ASP A 1 101 ? -10.198 -8.429 22.222 1.00 91.19 101 ASP A O 1
ATOM 800 N N . ARG A 1 102 ? -9.476 -9.290 24.166 1.00 90.38 102 ARG A N 1
ATOM 801 C CA . ARG A 1 102 ? -8.056 -9.214 23.828 1.00 90.38 102 ARG A CA 1
ATOM 802 C C . ARG A 1 102 ? -7.722 -9.956 22.533 1.00 90.38 102 ARG A C 1
ATOM 804 O O . ARG A 1 102 ? -6.946 -9.421 21.745 1.00 90.38 102 ARG A O 1
ATOM 811 N N . VAL A 1 103 ? -8.290 -11.143 22.325 1.00 91.12 103 VAL A N 1
ATOM 812 C CA . VAL A 1 103 ? -7.955 -12.010 21.186 1.00 91.12 103 VAL A CA 1
ATOM 813 C C . VAL A 1 103 ? -8.434 -11.373 19.889 1.00 91.12 103 VAL A C 1
ATOM 815 O O . VAL A 1 103 ? -7.633 -11.152 18.983 1.00 91.12 103 VAL A O 1
ATOM 818 N N . HIS A 1 104 ? -9.702 -10.966 19.831 1.00 91.38 104 HIS A N 1
ATOM 819 C CA . HIS A 1 104 ? -10.252 -10.289 18.658 1.00 91.38 104 HIS A CA 1
ATOM 820 C C . HIS A 1 104 ? -9.537 -8.969 18.356 1.00 91.38 104 HIS A C 1
ATOM 822 O O . HIS A 1 104 ? -9.245 -8.670 17.199 1.00 91.38 104 HIS A O 1
ATOM 828 N N . ARG A 1 105 ? -9.177 -8.191 19.384 1.00 92.00 105 ARG A N 1
ATOM 829 C CA . ARG A 1 105 ? -8.374 -6.974 19.198 1.00 92.00 105 ARG A CA 1
ATOM 830 C C . ARG A 1 105 ? -7.012 -7.270 18.566 1.00 92.00 105 ARG A C 1
ATOM 832 O O . ARG A 1 105 ? -6.599 -6.532 17.673 1.00 92.00 105 ARG A O 1
ATOM 839 N N . MET A 1 106 ? -6.310 -8.294 19.047 1.00 93.81 106 MET A N 1
ATOM 840 C CA . MET A 1 106 ? -5.011 -8.686 18.495 1.00 93.81 106 MET A CA 1
ATOM 841 C C . MET A 1 106 ? -5.150 -9.139 17.043 1.00 93.81 106 MET A C 1
ATOM 843 O O . MET A 1 106 ? -4.381 -8.686 16.204 1.00 93.81 106 MET A O 1
ATOM 847 N N . LEU A 1 107 ? -6.171 -9.941 16.733 1.00 94.31 107 LEU A N 1
ATOM 848 C CA . LEU A 1 107 ? -6.424 -10.428 15.378 1.00 94.31 107 LEU A CA 1
ATOM 849 C C . LEU A 1 107 ? -6.660 -9.284 14.383 1.00 94.31 107 LEU A C 1
ATOM 851 O O . LEU A 1 107 ? -6.033 -9.246 13.334 1.00 94.31 107 LEU A O 1
ATOM 855 N N . VAL A 1 108 ? -7.478 -8.287 14.732 1.00 93.56 108 VAL A N 1
ATOM 856 C CA . VAL A 1 108 ? -7.714 -7.153 13.822 1.00 93.56 108 VAL A CA 1
ATOM 857 C C . VAL A 1 108 ? -6.453 -6.301 13.628 1.00 93.56 108 VAL A C 1
ATOM 859 O O . VAL A 1 108 ? -6.191 -5.825 12.522 1.00 93.56 108 VAL A O 1
ATOM 862 N N . LEU A 1 109 ? -5.662 -6.083 14.686 1.00 94.94 109 LEU A N 1
ATOM 863 C CA . LEU A 1 109 ? -4.387 -5.367 14.564 1.00 94.94 109 LEU A CA 1
ATOM 864 C C . LEU A 1 109 ? -3.395 -6.142 13.694 1.00 94.94 109 LEU A C 1
ATOM 866 O O . LEU A 1 109 ? -2.706 -5.529 12.879 1.00 94.94 109 LEU A O 1
ATOM 870 N N . PHE A 1 110 ? -3.345 -7.464 13.852 1.00 96.62 110 PHE A N 1
ATOM 871 C CA . PHE A 1 110 ? -2.555 -8.355 13.013 1.00 96.62 110 PHE A CA 1
ATOM 872 C C . PHE A 1 110 ? -2.980 -8.241 11.545 1.00 96.62 110 PHE A C 1
ATOM 874 O O . PHE A 1 110 ? -2.143 -7.928 10.707 1.00 96.62 110 PHE A O 1
ATOM 881 N N . ASP A 1 111 ? -4.274 -8.368 11.251 1.00 95.81 111 ASP A N 1
ATOM 882 C CA . ASP A 1 111 ? -4.832 -8.297 9.897 1.00 95.81 111 ASP A CA 1
ATOM 883 C C . ASP A 1 111 ? -4.500 -6.965 9.197 1.00 95.81 111 ASP A C 1
ATOM 885 O O . ASP A 1 111 ? -3.990 -6.926 8.075 1.00 95.81 111 ASP A O 1
ATOM 889 N N . VAL A 1 112 ? -4.733 -5.838 9.875 1.00 95.62 112 VAL A N 1
ATOM 890 C CA . VAL A 1 112 ? -4.412 -4.510 9.329 1.00 95.62 112 VAL A CA 1
ATOM 891 C C . VAL A 1 112 ? -2.905 -4.347 9.103 1.00 95.62 112 VAL A C 1
ATOM 893 O O . VAL A 1 112 ? -2.500 -3.745 8.110 1.00 95.62 112 VAL A O 1
ATOM 896 N N . SER A 1 113 ? -2.072 -4.893 9.990 1.00 97.25 113 SER A N 1
ATOM 897 C CA . SER A 1 113 ? -0.611 -4.840 9.850 1.00 97.25 113 SER A CA 1
ATOM 898 C C . SER A 1 113 ? -0.110 -5.733 8.720 1.00 97.25 113 SER A C 1
ATOM 900 O O . SER A 1 113 ? 0.754 -5.310 7.956 1.00 97.25 113 SER A O 1
ATOM 902 N N . MET A 1 114 ? -0.709 -6.910 8.534 1.00 97.06 114 MET A N 1
ATOM 903 C CA . MET A 1 114 ? -0.404 -7.799 7.413 1.00 97.06 114 MET A CA 1
ATOM 904 C C . MET A 1 114 ? -0.658 -7.095 6.089 1.00 97.06 114 MET A C 1
ATOM 906 O O . MET A 1 114 ? 0.218 -7.064 5.228 1.00 97.06 114 MET A O 1
ATOM 910 N N . MET A 1 115 ? -1.821 -6.458 5.946 1.00 96.50 115 MET A N 1
ATOM 911 C CA . MET A 1 115 ? -2.154 -5.704 4.739 1.00 96.50 115 MET A CA 1
ATOM 912 C C . MET A 1 115 ? -1.138 -4.585 4.455 1.00 96.50 115 MET A C 1
ATOM 914 O O . MET A 1 115 ? -0.853 -4.298 3.294 1.00 96.50 115 MET A O 1
ATOM 918 N N . PHE A 1 116 ? -0.567 -3.968 5.497 1.00 97.75 116 PHE A N 1
ATOM 919 C CA . PHE A 1 116 ? 0.479 -2.955 5.355 1.00 97.75 116 PHE A CA 1
ATOM 920 C C . PHE A 1 116 ? 1.801 -3.559 4.889 1.00 97.75 116 PHE A C 1
ATOM 922 O O . PHE A 1 116 ? 2.337 -3.107 3.882 1.00 97.75 116 PHE A O 1
ATOM 929 N N . PHE A 1 117 ? 2.317 -4.577 5.579 1.00 97.94 117 PHE A N 1
ATOM 930 C CA . PHE A 1 117 ? 3.633 -5.138 5.267 1.00 97.94 117 PHE A CA 1
ATOM 931 C C . PHE A 1 117 ? 3.655 -5.893 3.940 1.00 97.94 117 PHE A C 1
ATOM 933 O O . PHE A 1 117 ? 4.580 -5.694 3.157 1.00 97.94 117 PHE A O 1
ATOM 940 N N . PHE A 1 118 ? 2.622 -6.683 3.629 1.00 97.25 118 PHE A N 1
ATOM 941 C CA . PHE A 1 118 ? 2.507 -7.309 2.308 1.00 97.25 118 PHE A CA 1
ATOM 942 C C . PHE A 1 118 ? 2.376 -6.259 1.206 1.00 97.25 118 PHE A C 1
ATOM 944 O O . PHE A 1 118 ? 3.019 -6.387 0.167 1.00 97.25 118 PHE A O 1
ATOM 951 N N . GLY A 1 119 ? 1.608 -5.193 1.446 1.00 95.62 119 GLY A N 1
ATOM 952 C CA . GLY A 1 119 ? 1.503 -4.064 0.527 1.00 95.62 119 GLY A CA 1
ATOM 953 C C . GLY A 1 119 ? 2.832 -3.349 0.294 1.00 95.62 119 GLY A C 1
ATOM 954 O O . GLY A 1 119 ? 3.181 -3.041 -0.842 1.00 95.62 119 GLY A O 1
ATOM 955 N N . LEU A 1 120 ? 3.592 -3.114 1.365 1.00 95.62 120 LEU A N 1
ATOM 956 C CA . LEU A 1 120 ? 4.905 -2.482 1.314 1.00 95.62 120 LEU A CA 1
ATOM 957 C C . LEU A 1 120 ? 5.899 -3.350 0.538 1.00 95.62 120 LEU A C 1
ATOM 959 O O . LEU A 1 120 ? 6.489 -2.869 -0.420 1.00 95.62 120 LEU A O 1
ATOM 963 N N . PHE A 1 121 ? 6.051 -4.624 0.901 1.00 95.12 121 PHE A N 1
ATOM 964 C CA . PHE A 1 121 ? 7.019 -5.525 0.268 1.00 95.12 121 PHE A CA 1
ATOM 965 C C . PHE A 1 121 ? 6.680 -5.849 -1.187 1.00 95.12 121 PHE A C 1
ATOM 967 O O . PHE A 1 121 ? 7.585 -5.930 -2.012 1.00 95.12 121 PHE A O 1
ATOM 974 N N . SER A 1 122 ? 5.393 -5.961 -1.526 1.00 93.06 122 SER A N 1
ATOM 975 C CA . SER A 1 122 ? 4.965 -6.183 -2.914 1.00 93.06 122 SER A CA 1
ATOM 976 C C . SER A 1 122 ? 5.310 -5.000 -3.810 1.00 93.06 122 SER A C 1
ATOM 978 O O . SER A 1 122 ? 5.833 -5.178 -4.906 1.00 93.06 122 SER A O 1
ATOM 980 N N . ALA A 1 123 ? 5.025 -3.789 -3.332 1.00 91.19 123 ALA A N 1
ATOM 981 C CA . ALA A 1 123 ? 5.309 -2.548 -4.036 1.00 91.19 123 ALA A CA 1
ATOM 982 C C . ALA A 1 123 ? 6.801 -2.216 -4.083 1.00 91.19 123 ALA A C 1
ATOM 984 O O . ALA A 1 123 ? 7.282 -1.678 -5.069 1.00 91.19 123 ALA A O 1
ATOM 985 N N . LEU A 1 124 ? 7.555 -2.529 -3.032 1.00 89.94 124 LEU A N 1
ATOM 986 C CA . LEU A 1 124 ? 9.004 -2.354 -3.002 1.00 89.94 124 LEU A CA 1
ATOM 987 C C . LEU A 1 124 ? 9.737 -3.568 -3.584 1.00 89.94 124 LEU A C 1
ATOM 989 O O . LEU A 1 124 ? 10.843 -3.859 -3.146 1.00 89.94 124 LEU A O 1
ATOM 993 N N . GLY A 1 125 ? 9.130 -4.314 -4.509 1.00 88.31 125 GLY A N 1
ATOM 994 C CA . GLY A 1 125 ? 9.794 -5.380 -5.266 1.00 88.31 125 GLY A CA 1
ATOM 995 C C . GLY A 1 125 ? 10.490 -6.473 -4.444 1.00 88.31 125 GLY A C 1
ATOM 996 O O . GLY A 1 125 ? 11.287 -7.237 -4.977 1.00 88.31 125 GLY A O 1
ATOM 997 N N . CYS A 1 126 ? 10.213 -6.598 -3.145 1.00 90.75 126 CYS A N 1
ATOM 998 C CA . CYS A 1 126 ? 10.928 -7.548 -2.293 1.00 90.75 126 CYS A CA 1
ATOM 999 C C . CYS A 1 126 ? 10.631 -8.994 -2.718 1.00 90.75 126 CYS A C 1
ATOM 1001 O O . CYS A 1 126 ? 11.476 -9.873 -2.611 1.00 90.75 126 CYS A O 1
ATOM 1003 N N . PHE A 1 127 ? 9.438 -9.242 -3.265 1.00 89.88 127 PHE A N 1
ATOM 1004 C CA . PHE A 1 127 ? 9.052 -10.555 -3.782 1.00 89.88 127 PHE A CA 1
ATOM 1005 C C . PHE A 1 127 ? 9.621 -10.882 -5.168 1.00 89.88 127 PHE A C 1
ATOM 1007 O O . PHE A 1 127 ? 9.457 -12.013 -5.621 1.00 89.88 127 PHE A O 1
ATOM 1014 N N . ASN A 1 128 ? 10.283 -9.931 -5.830 1.00 84.38 128 ASN A N 1
ATOM 1015 C CA . ASN A 1 128 ? 10.741 -10.065 -7.212 1.00 84.38 128 ASN A CA 1
ATOM 1016 C C . ASN A 1 128 ? 12.203 -9.658 -7.436 1.00 84.38 128 ASN A C 1
ATOM 1018 O O . ASN A 1 128 ? 12.588 -9.371 -8.564 1.00 84.38 128 ASN A O 1
ATOM 1022 N N . GLY A 1 129 ? 13.012 -9.605 -6.375 1.00 82.25 129 GLY A N 1
ATOM 1023 C CA . GLY A 1 129 ? 14.421 -9.227 -6.494 1.00 82.25 129 GLY A CA 1
ATOM 1024 C C . GLY A 1 129 ? 14.631 -7.763 -6.886 1.00 82.25 129 GLY A C 1
ATOM 1025 O O . GLY A 1 129 ? 15.662 -7.431 -7.455 1.00 82.25 129 GLY A O 1
ATOM 1026 N N . PHE A 1 130 ? 13.671 -6.886 -6.580 1.00 84.50 130 PHE A N 1
ATOM 1027 C CA . PHE A 1 130 ? 13.733 -5.440 -6.819 1.00 84.50 130 PHE A CA 1
ATOM 1028 C C . PHE A 1 130 ? 13.706 -5.012 -8.300 1.00 84.50 130 PHE A C 1
ATOM 1030 O O . PHE A 1 130 ? 13.836 -3.823 -8.587 1.00 84.50 130 PHE A O 1
ATOM 1037 N N . VAL A 1 131 ? 13.421 -5.922 -9.238 1.00 78.25 131 VAL A N 1
ATOM 1038 C CA . VAL A 1 131 ? 13.382 -5.646 -10.694 1.00 78.25 131 VAL A CA 1
ATOM 1039 C C . VAL A 1 131 ? 12.392 -4.528 -11.054 1.00 78.25 131 VAL A C 1
ATOM 1041 O O . VAL A 1 131 ? 12.600 -3.743 -11.984 1.00 78.25 131 VAL A O 1
ATOM 1044 N N . THR A 1 132 ? 11.312 -4.394 -10.285 1.00 71.19 132 THR A N 1
ATOM 1045 C CA . THR A 1 132 ? 10.312 -3.337 -10.485 1.00 71.19 132 THR A CA 1
ATOM 1046 C C . THR A 1 132 ? 10.844 -1.914 -10.290 1.00 71.19 132 THR A C 1
ATOM 1048 O O . THR A 1 132 ? 10.227 -0.975 -10.794 1.00 71.19 132 THR A O 1
ATOM 1051 N N . PHE A 1 133 ? 11.971 -1.716 -9.596 1.00 68.69 133 PHE A N 1
ATOM 1052 C CA . PHE A 1 133 ? 12.549 -0.380 -9.393 1.00 68.69 133 PHE A CA 1
ATOM 1053 C C . PHE A 1 133 ? 13.235 0.178 -10.631 1.00 68.69 133 PHE A C 1
ATOM 1055 O O . PHE A 1 133 ? 13.140 1.381 -10.895 1.00 68.69 133 PHE A O 1
ATOM 1062 N N . ASP A 1 134 ? 13.890 -0.684 -11.399 1.00 74.94 134 ASP A N 1
ATOM 1063 C CA . ASP A 1 134 ? 14.747 -0.253 -12.501 1.00 74.94 134 ASP A CA 1
ATOM 1064 C C . ASP A 1 134 ? 13.934 0.082 -13.756 1.00 74.94 134 ASP A C 1
ATOM 1066 O O . ASP A 1 134 ? 14.313 0.920 -14.568 1.00 74.94 134 ASP A O 1
ATOM 1070 N N . SER A 1 135 ? 12.728 -0.471 -13.878 1.00 81.31 135 SER A N 1
ATOM 1071 C CA . SER A 1 135 ? 11.888 -0.288 -15.067 1.00 81.31 135 SER A CA 1
ATOM 1072 C C . SER A 1 135 ? 11.452 1.169 -15.296 1.00 81.31 135 SER A C 1
ATOM 1074 O O . SER A 1 135 ? 11.305 1.610 -16.436 1.00 81.31 135 SER A O 1
ATOM 1076 N N . ALA A 1 136 ? 11.281 1.958 -14.229 1.00 85.25 136 ALA A N 1
ATOM 1077 C CA . ALA A 1 136 ? 10.894 3.365 -14.349 1.00 85.25 136 ALA A CA 1
ATOM 1078 C C . ALA A 1 136 ? 12.032 4.256 -14.874 1.00 85.25 136 ALA A C 1
ATOM 1080 O O . ALA A 1 136 ? 11.773 5.237 -15.574 1.00 85.25 136 ALA A O 1
ATOM 1081 N N . SER A 1 137 ? 13.292 3.952 -14.539 1.00 84.56 137 SER A N 1
ATOM 1082 C CA . SER A 1 137 ? 14.437 4.700 -15.070 1.00 84.56 137 SER A CA 1
ATOM 1083 C C . SER A 1 137 ? 14.656 4.378 -16.548 1.00 84.56 137 SER A C 1
ATOM 1085 O O . SER A 1 137 ? 14.835 5.314 -17.329 1.00 84.56 137 SER A O 1
ATOM 1087 N N . VAL A 1 138 ? 14.525 3.104 -16.932 1.00 86.56 138 VAL A N 1
ATOM 1088 C CA . VAL A 1 138 ? 14.589 2.645 -18.329 1.00 86.56 138 VAL A CA 1
ATOM 1089 C C . VAL A 1 138 ? 13.524 3.338 -19.179 1.00 86.56 138 VAL A C 1
ATOM 1091 O O . VAL A 1 138 ? 13.857 3.964 -20.183 1.00 86.56 138 VAL A O 1
ATOM 1094 N N . LEU A 1 139 ? 12.259 3.349 -18.737 1.00 87.88 139 LEU A N 1
ATOM 1095 C CA . LEU A 1 139 ? 11.183 4.012 -19.483 1.00 87.88 139 LEU A CA 1
ATOM 1096 C C . LEU A 1 139 ? 11.453 5.512 -19.689 1.00 87.88 139 LEU A C 1
ATOM 1098 O O . LEU A 1 139 ? 11.218 6.045 -20.771 1.00 87.88 139 LEU A O 1
ATOM 1102 N N . ARG A 1 140 ? 11.974 6.212 -18.672 1.00 87.88 140 ARG A N 1
ATOM 1103 C CA . ARG A 1 140 ? 12.331 7.636 -18.805 1.00 87.88 140 ARG A CA 1
ATOM 1104 C C . ARG A 1 140 ? 13.436 7.865 -19.834 1.00 87.88 140 ARG A C 1
ATOM 1106 O O . ARG A 1 140 ? 13.363 8.836 -20.584 1.00 87.88 140 ARG A O 1
ATOM 1113 N N . GLN A 1 141 ? 14.444 6.997 -19.864 1.00 88.56 141 GLN A N 1
ATOM 1114 C CA . GLN A 1 141 ? 15.528 7.076 -20.844 1.00 88.56 141 GLN A CA 1
ATOM 1115 C C . GLN A 1 141 ? 15.019 6.805 -22.260 1.00 88.56 141 GLN A C 1
ATOM 1117 O O . GLN A 1 141 ? 15.364 7.542 -23.180 1.00 88.56 141 GLN A O 1
ATOM 1122 N N . ASP A 1 142 ? 14.147 5.814 -22.433 1.00 89.00 142 ASP A N 1
ATOM 1123 C CA . ASP A 1 142 ? 13.559 5.493 -23.734 1.00 89.00 142 ASP A CA 1
ATOM 1124 C C . ASP A 1 142 ? 12.645 6.609 -24.258 1.00 89.00 142 ASP A C 1
ATOM 1126 O O . ASP A 1 142 ? 12.637 6.882 -25.460 1.00 89.00 142 ASP A O 1
ATOM 1130 N N . ILE A 1 143 ? 11.923 7.304 -23.371 1.00 88.81 143 ILE A N 1
ATOM 1131 C CA . ILE A 1 143 ? 11.153 8.507 -23.724 1.00 88.81 143 ILE A CA 1
ATOM 1132 C C . ILE A 1 143 ? 12.089 9.632 -24.166 1.00 88.81 143 ILE A C 1
ATOM 1134 O O . ILE A 1 143 ? 11.859 10.240 -25.209 1.00 88.81 143 ILE A O 1
ATOM 1138 N N . ALA A 1 144 ? 13.152 9.901 -23.402 1.00 88.50 144 ALA A N 1
ATOM 1139 C CA . ALA A 1 144 ? 14.123 10.942 -23.740 1.00 88.50 144 ALA A CA 1
ATOM 1140 C C . ALA A 1 144 ? 14.855 10.652 -25.062 1.00 88.50 144 ALA A C 1
ATOM 1142 O O . ALA A 1 144 ? 15.164 11.577 -25.809 1.00 88.50 144 ALA A O 1
ATOM 1143 N N . GLY A 1 145 ? 15.095 9.374 -25.364 1.00 87.56 145 GLY A N 1
ATOM 1144 C CA . GLY A 1 145 ? 15.690 8.913 -26.617 1.00 87.56 145 GLY A CA 1
ATOM 1145 C C . GLY A 1 145 ? 14.710 8.789 -27.786 1.00 87.56 145 GLY A C 1
ATOM 1146 O O . GLY A 1 145 ? 15.131 8.406 -28.870 1.00 87.56 145 GLY A O 1
ATOM 1147 N N . GLY A 1 146 ? 13.416 9.068 -27.590 1.00 86.56 146 GLY A N 1
ATOM 1148 C CA . GLY A 1 146 ? 12.397 8.974 -28.640 1.00 86.56 146 GLY A CA 1
ATOM 1149 C C . GLY A 1 146 ? 12.030 7.548 -29.076 1.00 86.56 146 GLY A C 1
ATOM 1150 O O . GLY A 1 146 ? 11.220 7.392 -29.987 1.00 86.56 146 GLY A O 1
ATOM 1151 N N . LYS A 1 147 ? 12.548 6.506 -28.411 1.00 84.81 147 LYS A N 1
ATOM 1152 C CA . LYS A 1 147 ? 12.290 5.096 -28.766 1.00 84.81 147 LYS A CA 1
ATOM 1153 C C . LYS A 1 147 ? 10.826 4.701 -28.605 1.00 84.81 147 LYS A C 1
ATOM 1155 O O . LYS A 1 147 ? 10.330 3.838 -29.315 1.00 84.81 147 LYS A O 1
ATOM 1160 N N . VAL A 1 148 ? 10.106 5.366 -27.701 1.00 84.31 148 VAL A N 1
ATOM 1161 C CA . VAL A 1 148 ? 8.667 5.140 -27.477 1.00 84.31 148 VAL A CA 1
ATOM 1162 C C . VAL A 1 148 ? 7.795 5.407 -28.708 1.00 84.31 148 VAL A C 1
ATOM 1164 O O . VAL A 1 148 ? 6.648 4.968 -28.741 1.00 84.31 148 VAL A O 1
ATOM 1167 N N . PHE A 1 149 ? 8.317 6.126 -29.707 1.00 85.69 149 PHE A N 1
ATOM 1168 C CA . PHE A 1 149 ? 7.625 6.394 -30.967 1.00 85.69 149 PHE A CA 1
ATOM 1169 C C . PHE A 1 149 ? 7.876 5.318 -32.035 1.00 85.69 149 PHE A C 1
ATOM 1171 O O . PHE A 1 149 ? 7.283 5.378 -33.112 1.00 85.69 149 PHE A O 1
ATOM 1178 N N . GLU A 1 150 ? 8.726 4.327 -31.759 1.00 86.50 150 GLU A N 1
ATOM 1179 C CA . GLU A 1 150 ? 8.939 3.189 -32.649 1.00 86.50 150 GLU A CA 1
ATOM 1180 C C . GLU A 1 150 ? 7.729 2.242 -32.621 1.00 86.50 150 GLU A C 1
ATOM 1182 O O . GLU A 1 150 ? 7.198 1.902 -31.563 1.00 86.50 150 GLU A O 1
ATOM 1187 N N . VAL A 1 151 ? 7.311 1.764 -33.798 1.00 78.00 151 VAL A N 1
ATOM 1188 C CA . VAL A 1 151 ? 6.082 0.962 -33.985 1.00 78.00 151 VAL A CA 1
ATOM 1189 C C . VAL A 1 151 ? 6.060 -0.314 -33.131 1.00 78.00 151 VAL A C 1
ATOM 1191 O O . VAL A 1 151 ? 4.996 -0.734 -32.682 1.00 78.00 151 VAL A O 1
ATOM 1194 N N . LEU A 1 152 ? 7.223 -0.922 -32.882 1.00 82.88 152 LEU A N 1
ATOM 1195 C CA . LEU A 1 152 ? 7.348 -2.185 -32.145 1.00 82.88 152 LEU A CA 1
ATOM 1196 C C . LEU A 1 152 ? 7.809 -2.005 -30.690 1.00 82.88 152 LEU A C 1
ATOM 1198 O O . LEU A 1 152 ? 7.971 -2.998 -29.982 1.00 82.88 152 LEU A O 1
ATOM 1202 N N . TYR A 1 153 ? 7.981 -0.768 -30.208 1.00 83.00 153 TYR A N 1
ATOM 1203 C CA . TYR A 1 153 ? 8.542 -0.508 -28.877 1.00 83.00 153 TYR A CA 1
ATOM 1204 C C . TYR A 1 153 ? 7.770 -1.223 -27.762 1.00 83.00 153 TYR A C 1
ATOM 1206 O O . TYR A 1 153 ? 8.367 -1.881 -26.919 1.00 83.00 153 TYR A O 1
ATOM 1214 N N . PHE A 1 154 ? 6.438 -1.169 -27.784 1.00 81.12 154 PHE A N 1
ATOM 1215 C CA . PHE A 1 154 ? 5.600 -1.800 -26.757 1.00 81.12 154 PHE A CA 1
ATOM 1216 C C . PHE A 1 154 ? 5.578 -3.333 -26.815 1.00 81.12 154 PHE A C 1
ATOM 1218 O O . PHE A 1 154 ? 5.170 -3.964 -25.841 1.00 81.12 154 PHE A O 1
ATOM 1225 N N . LEU A 1 155 ? 6.001 -3.924 -27.936 1.00 77.94 155 LEU A N 1
ATOM 1226 C CA . LEU A 1 155 ? 6.117 -5.373 -28.097 1.00 77.94 155 LEU A CA 1
ATOM 1227 C C . LEU A 1 155 ? 7.483 -5.888 -27.637 1.00 77.94 155 LEU A C 1
ATOM 1229 O O . LEU A 1 155 ? 7.574 -7.028 -27.205 1.00 77.94 155 LEU A O 1
ATOM 1233 N N . HIS A 1 156 ? 8.532 -5.066 -27.723 1.00 77.06 156 HIS A N 1
ATOM 1234 C CA . HIS A 1 156 ? 9.901 -5.477 -27.392 1.00 77.06 156 HIS A CA 1
ATOM 1235 C C . HIS A 1 156 ? 10.380 -4.946 -26.035 1.00 77.06 156 HIS A C 1
ATOM 1237 O O . HIS A 1 156 ? 11.235 -5.554 -25.399 1.00 77.06 156 HIS A O 1
ATOM 1243 N N . SER A 1 157 ? 9.857 -3.807 -25.578 1.00 80.75 157 SER A N 1
ATOM 1244 C CA . SER A 1 157 ? 10.270 -3.195 -24.319 1.00 80.75 157 SER A CA 1
ATOM 1245 C C . SER A 1 157 ? 9.422 -3.689 -23.156 1.00 80.75 157 SER A C 1
ATOM 1247 O O . SER A 1 157 ? 8.203 -3.519 -23.117 1.00 80.75 157 SER A O 1
ATOM 1249 N N . PHE A 1 158 ? 10.111 -4.234 -22.161 1.00 84.44 158 PHE A N 1
ATOM 1250 C CA . PHE A 1 158 ? 9.560 -4.688 -20.888 1.00 84.44 158 PHE A CA 1
ATOM 1251 C C . PHE A 1 158 ? 9.127 -3.526 -19.973 1.00 84.44 158 PHE A C 1
ATOM 1253 O O . PHE A 1 158 ? 8.201 -3.646 -19.165 1.00 84.44 158 PHE A O 1
ATOM 1260 N N . ALA A 1 159 ? 9.782 -2.368 -20.114 1.00 87.00 159 ALA A N 1
ATOM 1261 C CA . ALA A 1 159 ? 9.678 -1.256 -19.174 1.00 87.00 159 ALA A CA 1
ATOM 1262 C C . ALA A 1 159 ? 8.258 -0.658 -19.038 1.00 87.00 159 ALA A C 1
ATOM 1264 O O . ALA A 1 159 ? 7.834 -0.428 -17.902 1.00 87.00 159 ALA A O 1
ATOM 1265 N N . PRO A 1 160 ? 7.470 -0.440 -20.115 1.00 88.12 160 PRO A N 1
ATOM 1266 C CA . PRO A 1 160 ? 6.113 0.100 -19.999 1.00 88.12 160 PRO A CA 1
ATOM 1267 C C . PRO A 1 160 ? 5.168 -0.787 -19.182 1.00 88.12 160 PRO A C 1
ATOM 1269 O O . PRO A 1 160 ? 4.430 -0.284 -18.333 1.00 88.12 160 PRO A O 1
ATOM 1272 N N . MET A 1 161 ? 5.199 -2.104 -19.410 1.00 89.88 161 MET A N 1
ATOM 1273 C CA . MET A 1 161 ? 4.319 -3.041 -18.703 1.00 89.88 161 MET A CA 1
ATOM 1274 C C . MET A 1 161 ? 4.728 -3.206 -17.245 1.00 89.88 161 MET A C 1
ATOM 1276 O O . MET A 1 161 ? 3.865 -3.260 -16.369 1.00 89.88 161 MET A O 1
ATOM 1280 N N . MET A 1 162 ? 6.029 -3.186 -16.966 1.00 89.12 162 MET A N 1
ATOM 1281 C CA . MET A 1 162 ? 6.532 -3.176 -15.596 1.00 89.12 162 MET A CA 1
ATOM 1282 C C . MET A 1 162 ? 6.158 -1.909 -14.839 1.00 89.12 162 MET A C 1
ATOM 1284 O O . MET A 1 162 ? 5.749 -1.988 -13.684 1.00 89.12 162 MET A O 1
ATOM 1288 N N . VAL A 1 163 ? 6.234 -0.742 -15.482 1.00 90.94 163 VAL A N 1
ATOM 1289 C CA . VAL A 1 163 ? 5.765 0.518 -14.891 1.00 90.94 163 VAL A CA 1
ATOM 1290 C C . VAL A 1 163 ? 4.264 0.453 -14.607 1.00 90.94 163 VAL A C 1
ATOM 1292 O O . VAL A 1 163 ? 3.821 0.874 -13.539 1.00 90.94 163 VAL A O 1
ATOM 1295 N N . LEU A 1 164 ? 3.466 -0.121 -15.507 1.00 92.25 164 LEU A N 1
ATOM 1296 C CA . LEU A 1 164 ? 2.035 -0.310 -15.273 1.00 92.25 164 LEU A CA 1
ATOM 1297 C C . LEU A 1 164 ? 1.768 -1.252 -14.090 1.00 92.25 164 LEU A C 1
ATOM 1299 O O . LEU A 1 164 ? 0.979 -0.911 -13.204 1.00 92.25 164 LEU A O 1
ATOM 1303 N N . LEU A 1 165 ? 2.452 -2.398 -14.034 1.00 92.50 165 LEU A N 1
ATOM 1304 C CA . LEU A 1 165 ? 2.354 -3.350 -12.927 1.00 92.50 165 LEU A CA 1
ATOM 1305 C C . LEU A 1 165 ? 2.760 -2.699 -11.599 1.00 92.50 165 LEU A C 1
ATOM 1307 O O . LEU A 1 165 ? 2.040 -2.818 -10.608 1.00 92.50 165 LEU A O 1
ATOM 1311 N N . GLN A 1 166 ? 3.853 -1.936 -11.589 1.00 92.06 166 GLN A N 1
ATOM 1312 C CA . GLN A 1 166 ? 4.317 -1.193 -10.421 1.00 92.06 166 GLN A CA 1
ATOM 1313 C C . GLN A 1 166 ? 3.290 -0.153 -9.957 1.00 92.06 166 GLN A C 1
ATOM 1315 O O . GLN A 1 166 ? 3.029 -0.022 -8.760 1.00 92.06 166 GLN A O 1
ATOM 1320 N N . GLY A 1 167 ? 2.633 0.539 -10.891 1.00 93.88 167 GLY A N 1
ATOM 1321 C CA . GLY A 1 167 ? 1.521 1.440 -10.585 1.00 93.88 167 GLY A CA 1
ATOM 1322 C C . GLY A 1 167 ? 0.349 0.719 -9.907 1.00 93.88 167 GLY A C 1
ATOM 1323 O O . GLY A 1 167 ? -0.206 1.223 -8.928 1.00 93.88 167 GLY A O 1
ATOM 1324 N N . ILE A 1 168 ? -0.001 -0.488 -10.363 1.00 94.75 168 ILE A N 1
ATOM 1325 C CA . ILE A 1 168 ? -1.028 -1.328 -9.719 1.00 94.75 168 ILE A CA 1
ATOM 1326 C C . ILE A 1 168 ? -0.588 -1.727 -8.305 1.00 94.75 168 ILE A C 1
ATOM 1328 O O . ILE A 1 168 ? -1.383 -1.623 -7.365 1.00 94.75 168 ILE A O 1
ATOM 1332 N N . LEU A 1 169 ? 0.671 -2.137 -8.137 1.00 94.12 169 LEU A N 1
ATOM 1333 C CA . LEU A 1 169 ? 1.241 -2.536 -6.848 1.00 94.12 169 LEU A CA 1
ATOM 1334 C C . LEU A 1 169 ? 1.323 -1.373 -5.851 1.00 94.12 169 LEU A C 1
ATOM 1336 O O . LEU A 1 169 ? 1.141 -1.602 -4.659 1.00 94.12 169 LEU A O 1
ATOM 1340 N N . TYR A 1 170 ? 1.517 -0.132 -6.307 1.00 95.06 170 TYR A N 1
ATOM 1341 C CA . TYR A 1 170 ? 1.393 1.066 -5.465 1.00 95.06 170 TYR A CA 1
ATOM 1342 C C . TYR A 1 170 ? -0.058 1.363 -5.085 1.00 95.06 170 TYR A C 1
ATOM 1344 O O . TYR A 1 170 ? -0.356 1.674 -3.926 1.00 95.06 170 TYR A O 1
ATOM 1352 N N . MET A 1 171 ? -0.982 1.256 -6.039 1.00 95.62 171 MET A N 1
ATOM 1353 C CA . MET A 1 171 ? -2.369 1.645 -5.808 1.00 95.62 171 MET A CA 1
ATOM 1354 C C . MET A 1 171 ? -3.112 0.660 -4.906 1.00 95.62 171 MET A C 1
ATOM 1356 O O . MET A 1 171 ? -3.859 1.083 -4.025 1.00 95.62 171 MET A O 1
ATOM 1360 N N . LEU A 1 172 ? -2.927 -0.645 -5.107 1.00 95.19 172 LEU A N 1
ATOM 1361 C CA . LEU A 1 172 ? -3.679 -1.692 -4.412 1.00 95.19 172 LEU A CA 1
ATOM 1362 C C . LEU A 1 172 ? -3.635 -1.566 -2.871 1.00 95.19 172 LEU A C 1
ATOM 1364 O O . LEU A 1 172 ? -4.703 -1.450 -2.260 1.00 95.19 172 LEU A O 1
ATOM 1368 N N . PRO A 1 173 ? -2.464 -1.527 -2.207 1.00 95.12 173 PRO A N 1
ATOM 1369 C CA . PRO A 1 173 ? -2.393 -1.401 -0.753 1.00 95.12 173 PRO A CA 1
ATOM 1370 C C . PRO A 1 173 ? -2.894 -0.049 -0.246 1.00 95.12 173 PRO A C 1
ATOM 1372 O O . PRO A 1 173 ? -3.615 -0.011 0.756 1.00 95.12 173 PRO A O 1
ATOM 1375 N N . MET A 1 174 ? -2.601 1.052 -0.948 1.00 95.81 174 MET A N 1
ATOM 1376 C CA . MET A 1 174 ? -3.139 2.367 -0.584 1.00 95.81 174 MET A CA 1
ATOM 1377 C C . MET A 1 174 ? -4.668 2.382 -0.659 1.00 95.81 174 MET A C 1
ATOM 1379 O O . MET A 1 174 ? -5.329 2.833 0.278 1.00 95.81 174 MET A O 1
ATOM 1383 N N . TYR A 1 175 ? -5.247 1.835 -1.728 1.00 95.69 175 TYR A N 1
ATOM 1384 C CA . TYR A 1 175 ? -6.691 1.718 -1.887 1.00 95.69 175 TYR A CA 1
ATOM 1385 C C . TYR A 1 175 ? -7.309 0.899 -0.757 1.00 95.69 175 TYR A C 1
ATOM 1387 O O . TYR A 1 175 ? -8.270 1.347 -0.130 1.00 95.69 175 TYR A O 1
ATOM 1395 N N . CYS A 1 176 ? -6.753 -0.277 -0.461 1.00 95.06 176 CYS A N 1
ATOM 1396 C CA . CYS A 1 176 ? -7.250 -1.146 0.600 1.00 95.06 176 CYS A CA 1
ATOM 1397 C C . CYS A 1 176 ? -7.215 -0.451 1.972 1.00 95.06 176 CYS A C 1
ATOM 1399 O O . CYS A 1 176 ? -8.217 -0.483 2.694 1.00 95.06 176 CYS A O 1
ATOM 1401 N N . MET A 1 177 ? -6.120 0.242 2.300 1.00 95.56 177 MET A N 1
ATOM 1402 C CA . MET A 1 177 ? -5.980 1.007 3.544 1.00 95.56 177 MET A CA 1
ATOM 1403 C C . MET A 1 177 ? -6.995 2.146 3.633 1.00 95.56 177 MET A C 1
ATOM 1405 O O . MET A 1 177 ? -7.766 2.220 4.591 1.00 95.56 177 MET A O 1
ATOM 1409 N N . TRP A 1 178 ? -7.068 3.008 2.620 1.00 95.50 178 TRP A N 1
ATOM 1410 C CA . TRP A 1 178 ? -7.995 4.141 2.634 1.00 95.50 178 TRP A CA 1
ATOM 1411 C C . TRP A 1 178 ? -9.460 3.710 2.587 1.00 95.50 178 TRP A C 1
ATOM 1413 O O . TRP A 1 178 ? -10.301 4.323 3.246 1.00 95.50 178 TRP A O 1
ATOM 1423 N N . ALA A 1 179 ? -9.786 2.636 1.866 1.00 92.62 179 ALA A N 1
ATOM 1424 C CA . ALA A 1 179 ? -11.131 2.074 1.849 1.00 92.62 179 ALA A CA 1
ATOM 1425 C C . ALA A 1 179 ? -11.528 1.520 3.225 1.00 92.62 179 ALA A C 1
ATOM 1427 O O . ALA A 1 179 ? -12.677 1.695 3.639 1.00 92.62 179 ALA A O 1
ATOM 1428 N N . GLN A 1 180 ? -10.597 0.879 3.937 1.00 93.44 180 GLN A N 1
ATOM 1429 C CA . GLN A 1 180 ? -10.820 0.390 5.296 1.00 93.44 180 GLN A CA 1
ATOM 1430 C C . GLN A 1 180 ? -10.957 1.549 6.289 1.00 93.44 180 GLN A C 1
ATOM 1432 O O . GLN A 1 180 ? -11.899 1.566 7.079 1.00 93.44 180 GLN A O 1
ATOM 1437 N N . PHE A 1 181 ? -10.077 2.550 6.218 1.00 94.25 181 PHE A N 1
ATOM 1438 C CA . PHE A 1 181 ? -10.153 3.766 7.031 1.00 94.25 181 PHE A CA 1
ATOM 1439 C C . PHE A 1 181 ? -11.491 4.486 6.850 1.00 94.25 181 PHE A C 1
ATOM 1441 O O . PHE A 1 181 ? -12.206 4.716 7.825 1.00 94.25 181 PHE A O 1
ATOM 1448 N N . LYS A 1 182 ? -11.870 4.773 5.599 1.00 93.62 182 LYS A N 1
ATOM 1449 C CA . LYS A 1 182 ? -13.144 5.411 5.251 1.00 93.62 182 LYS A CA 1
ATOM 1450 C C . LYS A 1 182 ? -14.330 4.639 5.818 1.00 93.62 182 LYS A C 1
ATOM 1452 O O . LYS A 1 182 ? -15.221 5.237 6.412 1.00 93.62 182 LYS A O 1
ATOM 1457 N N . TYR A 1 183 ? -14.335 3.318 5.656 1.00 91.06 183 TYR A N 1
ATOM 1458 C CA . TYR A 1 183 ? -15.414 2.480 6.166 1.00 91.06 183 TYR A CA 1
ATOM 1459 C C . TYR A 1 183 ? -15.507 2.546 7.698 1.00 91.06 183 TYR A C 1
ATOM 1461 O O . TYR A 1 183 ? -16.577 2.812 8.238 1.00 91.06 183 TYR A O 1
ATOM 1469 N N . MET A 1 184 ? -14.379 2.397 8.401 1.00 91.56 184 MET A N 1
ATOM 1470 C CA . MET A 1 184 ? -14.335 2.492 9.864 1.00 91.56 184 MET A CA 1
ATOM 1471 C C . MET A 1 184 ? -14.792 3.857 10.382 1.00 91.56 184 MET A C 1
ATOM 1473 O O . MET A 1 184 ? -15.409 3.930 11.441 1.00 91.56 184 MET A O 1
ATOM 1477 N N . ARG A 1 185 ? -14.528 4.937 9.641 1.00 91.19 185 ARG A N 1
ATOM 1478 C CA . ARG A 1 185 ? -14.981 6.288 9.998 1.00 91.19 185 ARG A CA 1
ATOM 1479 C C . ARG A 1 185 ? -16.480 6.485 9.872 1.00 91.19 185 ARG A C 1
ATOM 1481 O O . ARG A 1 185 ? -17.062 7.163 10.716 1.00 91.19 185 ARG A O 1
ATOM 1488 N N . LEU A 1 186 ? -17.070 5.932 8.819 1.00 89.62 186 LEU A N 1
ATOM 1489 C CA . LEU A 1 186 ? -18.486 6.106 8.507 1.00 89.62 186 LEU A CA 1
ATOM 1490 C C . LEU A 1 186 ? -19.366 5.184 9.354 1.00 89.62 186 LEU A C 1
ATOM 1492 O O . LEU A 1 186 ? -20.321 5.650 9.965 1.00 89.62 186 LEU A O 1
ATOM 1496 N N . GLU A 1 187 ? -18.991 3.910 9.456 1.00 86.94 187 GLU A N 1
ATOM 1497 C CA . GLU A 1 187 ? -19.816 2.869 10.081 1.00 86.94 187 GLU A CA 1
ATOM 1498 C C . GLU A 1 187 ? -19.395 2.547 11.523 1.00 86.94 187 GLU A C 1
ATOM 1500 O O . GLU A 1 187 ? -20.067 1.797 12.228 1.00 86.94 187 GLU A O 1
ATOM 1505 N N . ASN A 1 188 ? -18.255 3.083 11.984 1.00 86.00 188 ASN A N 1
ATOM 1506 C CA . ASN A 1 188 ? -17.671 2.788 13.299 1.00 86.00 188 ASN A CA 1
ATOM 1507 C C . ASN A 1 188 ? -17.517 1.272 13.574 1.00 86.00 188 ASN A C 1
ATOM 1509 O O . ASN A 1 188 ? -17.593 0.819 14.717 1.00 86.00 188 ASN A O 1
ATOM 1513 N N . THR A 1 189 ? -17.287 0.499 12.511 1.00 83.69 189 THR A N 1
ATOM 1514 C CA . THR A 1 189 ? -17.070 -0.952 12.514 1.00 83.69 189 THR A CA 1
ATOM 1515 C C . THR A 1 189 ? -16.097 -1.346 11.398 1.00 83.69 189 THR A C 1
ATOM 1517 O O . THR A 1 189 ? -15.733 -0.521 10.560 1.00 83.69 189 THR A O 1
ATOM 1520 N N . TYR A 1 190 ? -15.652 -2.599 11.375 1.00 78.19 190 TYR A N 1
ATOM 1521 C CA . TYR A 1 190 ? -1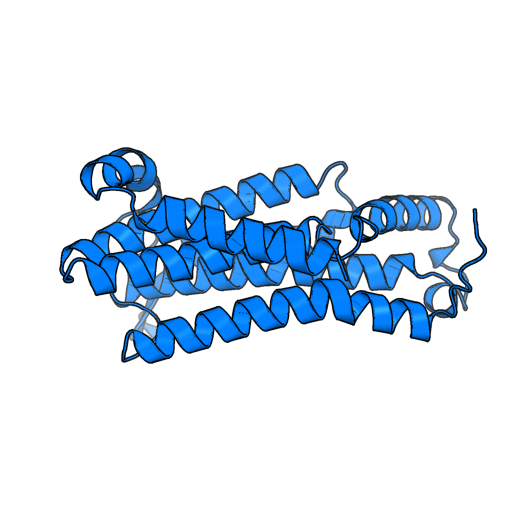4.800 -3.127 10.307 1.00 78.19 190 TYR A CA 1
ATOM 1522 C C . TYR A 1 190 ? -15.623 -3.502 9.076 1.00 78.19 190 TYR A C 1
ATOM 1524 O O . TYR A 1 190 ? -16.809 -3.810 9.185 1.00 78.19 190 TYR A O 1
ATOM 1532 N N . LYS A 1 191 ? -14.996 -3.500 7.893 1.00 66.12 191 LYS A N 1
ATOM 1533 C CA . LYS A 1 191 ? -15.639 -3.791 6.598 1.00 66.12 191 LYS A CA 1
ATOM 1534 C C . LYS A 1 191 ? -15.963 -5.283 6.405 1.00 66.12 191 LYS A C 1
ATOM 1536 O O . LYS A 1 191 ? -15.496 -5.899 5.443 1.00 66.12 191 LYS A O 1
ATOM 1541 N N . SER A 1 192 ? -16.742 -5.848 7.329 1.00 61.84 192 SER A N 1
ATOM 1542 C CA . SER A 1 192 ? -17.236 -7.231 7.366 1.00 61.84 192 SER A CA 1
ATOM 1543 C C . SER A 1 192 ? -18.246 -7.425 8.510 1.00 61.84 192 SER A C 1
ATOM 1545 O O . SER A 1 192 ? -18.097 -6.822 9.571 1.00 61.84 192 SER A O 1
ATOM 1547 N N . ARG A 1 193 ? -19.204 -8.347 8.353 1.00 65.62 193 ARG A N 1
ATOM 1548 C CA . ARG A 1 193 ? -20.218 -8.670 9.381 1.00 65.62 193 ARG A CA 1
ATOM 1549 C C . ARG A 1 193 ? -19.652 -9.407 10.607 1.00 65.62 193 ARG A C 1
ATOM 1551 O O . ARG A 1 193 ? -20.221 -9.305 11.686 1.00 65.62 193 ARG A O 1
ATOM 1558 N N . ASN A 1 194 ? -18.556 -10.150 10.434 1.00 83.44 194 ASN A N 1
ATOM 1559 C CA . ASN A 1 194 ? -17.869 -10.917 11.476 1.00 83.44 194 ASN A CA 1
ATOM 1560 C C . ASN A 1 194 ? -16.350 -10.859 11.230 1.00 83.44 194 ASN A C 1
ATOM 1562 O O . ASN A 1 194 ? -15.916 -10.784 10.081 1.00 83.44 194 ASN A O 1
ATOM 1566 N N . ILE A 1 195 ? -15.563 -10.923 12.301 1.00 85.50 195 ILE A N 1
ATOM 1567 C CA . ILE A 1 195 ? -14.099 -10.871 12.305 1.00 85.50 195 ILE A CA 1
ATOM 1568 C C . ILE A 1 195 ? -13.491 -12.019 11.489 1.00 85.50 195 ILE A C 1
ATOM 1570 O O . ILE A 1 195 ? -12.568 -11.775 10.727 1.00 85.50 195 ILE A O 1
ATOM 1574 N N . GLY A 1 196 ? -14.053 -13.232 11.518 1.00 87.44 196 GLY A N 1
ATOM 1575 C CA . GLY A 1 196 ? -13.543 -14.324 10.670 1.00 87.44 196 GLY A CA 1
ATOM 1576 C C . GLY A 1 196 ? -13.575 -13.994 9.167 1.00 87.44 196 GLY A C 1
ATOM 1577 O O . GLY A 1 196 ? -12.613 -14.246 8.446 1.00 87.44 196 GLY A O 1
ATOM 1578 N N . LEU A 1 197 ? -14.646 -13.344 8.693 1.00 89.38 197 LEU A N 1
ATOM 1579 C CA . LEU A 1 197 ? -14.741 -12.886 7.299 1.00 89.38 197 LEU A CA 1
ATOM 1580 C C . LEU A 1 197 ? -13.800 -11.711 7.010 1.00 89.38 197 LEU A C 1
ATOM 1582 O O . LEU A 1 197 ? -13.341 -11.566 5.877 1.00 89.38 197 LEU A O 1
ATOM 1586 N N . PHE A 1 198 ? -13.518 -10.873 8.013 1.00 90.94 198 PHE A N 1
ATOM 1587 C CA . PHE A 1 198 ? -12.500 -9.831 7.903 1.00 90.94 198 PHE A CA 1
ATOM 1588 C C . PHE A 1 198 ? -11.131 -10.446 7.615 1.00 90.94 198 PHE A C 1
ATOM 1590 O O . PHE A 1 198 ? -10.513 -10.097 6.611 1.00 90.94 198 PHE A O 1
ATOM 1597 N N . THR A 1 199 ? -10.714 -11.413 8.433 1.00 93.50 199 THR A N 1
ATOM 1598 C CA . THR A 1 199 ? -9.424 -12.097 8.304 1.00 93.50 199 THR A CA 1
ATOM 1599 C C . THR A 1 199 ? -9.300 -12.805 6.958 1.00 93.50 199 THR A C 1
ATOM 1601 O O . THR A 1 199 ? -8.328 -12.582 6.243 1.00 93.50 199 THR A O 1
ATOM 1604 N N . ILE A 1 200 ? -10.315 -13.569 6.531 1.00 94.56 200 ILE A N 1
ATOM 1605 C CA . ILE A 1 200 ? -10.312 -14.241 5.214 1.00 94.56 200 ILE A CA 1
ATOM 1606 C C . ILE A 1 200 ? -10.110 -13.235 4.076 1.00 94.56 200 ILE A C 1
ATOM 1608 O O . ILE A 1 200 ? -9.314 -13.463 3.166 1.00 94.56 200 ILE A O 1
ATOM 1612 N N . LYS A 1 201 ? -10.805 -12.096 4.127 1.00 93.06 201 LYS A N 1
ATOM 1613 C CA . LYS A 1 201 ? -10.675 -11.051 3.111 1.00 93.06 201 LYS A CA 1
ATOM 1614 C C . LYS A 1 201 ? -9.274 -10.441 3.088 1.00 93.06 201 LYS A C 1
ATOM 1616 O O . LYS A 1 201 ? -8.765 -10.147 2.011 1.00 93.06 201 LYS A O 1
ATOM 1621 N N . ILE A 1 202 ? -8.668 -10.223 4.250 1.00 94.75 202 ILE A N 1
ATOM 1622 C CA . ILE A 1 202 ? -7.313 -9.676 4.348 1.00 94.75 202 ILE A CA 1
ATOM 1623 C C . ILE A 1 202 ? -6.291 -10.679 3.817 1.00 94.75 202 ILE A C 1
ATOM 1625 O O . ILE A 1 202 ? -5.459 -10.297 3.000 1.00 94.75 202 ILE A O 1
ATOM 1629 N N . LEU A 1 203 ? -6.412 -11.960 4.175 1.00 95.94 203 LEU A N 1
ATOM 1630 C CA . LEU A 1 203 ? -5.575 -13.027 3.622 1.00 95.94 203 LEU A CA 1
ATOM 1631 C C . LEU A 1 203 ? -5.687 -13.099 2.096 1.00 95.94 203 LEU A C 1
ATOM 1633 O O . LEU A 1 203 ? -4.670 -13.193 1.414 1.00 95.94 203 LEU A O 1
ATOM 1637 N N . PHE A 1 204 ? -6.901 -12.979 1.553 1.00 95.81 204 PHE A N 1
ATOM 1638 C CA . PHE A 1 204 ? -7.115 -12.917 0.108 1.00 95.81 204 PHE A CA 1
ATOM 1639 C C . PHE A 1 204 ? -6.420 -11.703 -0.528 1.00 95.81 204 PHE A C 1
ATOM 1641 O O . PHE A 1 204 ? -5.761 -11.841 -1.554 1.00 95.81 204 PH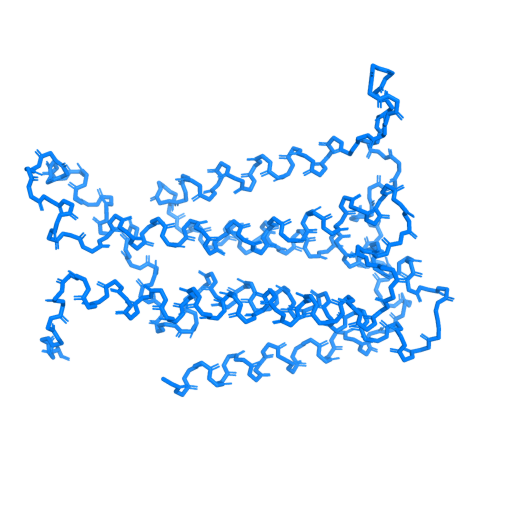E A O 1
ATOM 1648 N N . ILE A 1 205 ? -6.511 -10.520 0.088 1.00 95.56 205 ILE A N 1
ATOM 1649 C CA . ILE A 1 205 ? -5.820 -9.316 -0.398 1.00 95.56 205 ILE A CA 1
ATOM 1650 C C . ILE A 1 205 ? -4.296 -9.508 -0.368 1.00 95.56 205 ILE A C 1
ATOM 1652 O O . ILE A 1 205 ? -3.632 -9.187 -1.351 1.00 95.56 205 ILE A O 1
ATOM 1656 N N . CYS A 1 206 ? -3.740 -10.058 0.715 1.00 96.69 206 CYS A N 1
ATOM 1657 C CA . CYS A 1 206 ? -2.309 -10.357 0.817 1.00 96.69 206 CYS A CA 1
ATOM 1658 C C . CYS A 1 206 ? -1.864 -11.362 -0.253 1.00 96.69 206 CYS A C 1
ATOM 1660 O O . CYS A 1 206 ? -0.834 -11.152 -0.888 1.00 96.69 206 CYS A O 1
ATOM 1662 N N . LEU A 1 207 ? -2.662 -12.404 -0.511 1.00 95.94 207 LEU A N 1
ATOM 1663 C CA . LEU A 1 207 ? -2.402 -13.365 -1.583 1.00 95.94 207 LEU A CA 1
ATOM 1664 C C . LEU A 1 207 ? -2.368 -12.680 -2.954 1.00 95.94 207 LEU A C 1
ATOM 1666 O O . LEU A 1 207 ? -1.445 -12.923 -3.724 1.00 95.94 207 LEU A O 1
ATOM 1670 N N . VAL A 1 208 ? -3.329 -11.798 -3.249 1.00 96.31 208 VAL A N 1
ATOM 1671 C CA . VAL A 1 208 ? -3.361 -11.032 -4.507 1.00 96.31 208 VAL A CA 1
ATOM 1672 C C . VAL A 1 208 ? -2.123 -10.144 -4.650 1.00 96.31 208 VAL A C 1
ATOM 1674 O O . VAL A 1 208 ? -1.557 -10.068 -5.735 1.00 96.31 208 VAL A O 1
ATOM 1677 N N . MET A 1 209 ? -1.667 -9.502 -3.571 1.00 95.50 209 MET A N 1
ATOM 1678 C CA . MET A 1 209 ? -0.454 -8.674 -3.588 1.00 95.50 209 MET A CA 1
ATOM 1679 C C . MET A 1 209 ? 0.798 -9.494 -3.936 1.00 95.50 209 MET A C 1
ATOM 1681 O O . MET A 1 209 ? 1.560 -9.092 -4.814 1.00 95.50 209 MET A O 1
ATOM 1685 N N . VAL A 1 210 ? 0.967 -10.671 -3.322 1.00 94.56 210 VAL A N 1
ATOM 1686 C CA . VAL A 1 210 ? 2.072 -11.593 -3.644 1.00 94.56 210 VAL A CA 1
ATOM 1687 C C . VAL A 1 210 ? 1.948 -12.116 -5.073 1.00 94.56 210 VAL A C 1
ATOM 1689 O O . VAL A 1 210 ? 2.927 -12.108 -5.812 1.00 94.56 210 VAL A O 1
ATOM 1692 N N . ALA A 1 211 ? 0.750 -12.537 -5.485 1.00 93.56 211 ALA A N 1
ATOM 1693 C CA . ALA A 1 211 ? 0.506 -13.080 -6.818 1.00 93.56 211 ALA A CA 1
ATOM 1694 C C . ALA A 1 211 ? 0.791 -12.052 -7.921 1.00 93.56 211 ALA A C 1
ATOM 1696 O O . ALA A 1 211 ? 1.402 -12.398 -8.925 1.00 93.56 211 ALA A O 1
ATOM 1697 N N . LEU A 1 212 ? 0.409 -10.787 -7.730 1.00 92.75 212 LEU A N 1
ATOM 1698 C CA . LEU A 1 212 ? 0.729 -9.713 -8.673 1.00 92.75 212 LEU A CA 1
ATOM 1699 C C . LEU A 1 212 ? 2.219 -9.363 -8.664 1.00 92.75 212 LEU A C 1
ATOM 1701 O O . LEU A 1 212 ? 2.789 -9.138 -9.724 1.00 92.75 212 LEU A O 1
ATOM 1705 N N . SER A 1 213 ? 2.850 -9.316 -7.489 1.00 92.06 213 SER A N 1
ATOM 1706 C CA . SER A 1 213 ? 4.253 -8.907 -7.365 1.00 92.06 213 SER A CA 1
ATOM 1707 C C . SER A 1 213 ? 5.225 -9.962 -7.889 1.00 9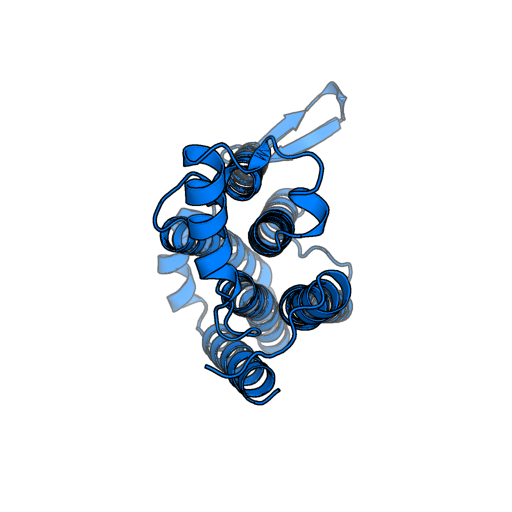2.06 213 SER A C 1
ATOM 1709 O O . SER A 1 213 ? 6.150 -9.614 -8.612 1.00 92.06 213 SER A O 1
ATOM 1711 N N . TYR A 1 214 ? 5.009 -11.237 -7.559 1.00 91.56 214 TYR A N 1
ATOM 1712 C CA . TYR A 1 214 ? 5.835 -12.348 -8.035 1.00 91.56 214 TYR A CA 1
ATOM 1713 C C . TYR A 1 214 ? 5.317 -12.894 -9.372 1.00 91.56 214 TYR A C 1
ATOM 1715 O O . TYR A 1 214 ? 6.000 -12.831 -10.389 1.00 91.56 214 TYR A O 1
ATOM 1723 N N . GLY A 1 215 ? 4.070 -13.372 -9.396 1.00 89.12 215 GLY A N 1
ATOM 1724 C CA . GLY A 1 215 ? 3.484 -14.010 -10.578 1.00 89.12 215 GLY A CA 1
ATOM 1725 C C . GLY A 1 215 ? 3.243 -13.049 -11.744 1.00 89.12 215 GLY A C 1
ATOM 1726 O O . GLY A 1 215 ? 3.410 -13.441 -12.893 1.00 89.12 215 GLY A O 1
ATOM 1727 N N . GLY A 1 216 ? 2.905 -11.784 -11.474 1.00 87.81 216 GLY A N 1
ATOM 1728 C CA . GLY A 1 216 ? 2.746 -10.777 -12.528 1.00 87.81 216 GLY A CA 1
ATOM 1729 C C . GLY A 1 216 ? 4.033 -10.543 -13.321 1.00 87.81 216 GLY A C 1
ATOM 1730 O O . GLY A 1 216 ? 3.967 -10.317 -14.523 1.00 87.81 216 GLY A O 1
ATOM 1731 N N . ILE A 1 217 ? 5.196 -10.666 -12.680 1.00 85.75 217 ILE A N 1
ATOM 1732 C CA . ILE A 1 217 ? 6.494 -10.497 -13.344 1.00 85.75 217 ILE A CA 1
ATOM 1733 C C . ILE A 1 217 ? 6.879 -11.734 -14.131 1.00 85.75 217 ILE A C 1
ATOM 1735 O O . ILE A 1 217 ? 7.314 -11.593 -15.264 1.00 85.75 217 ILE A O 1
ATOM 1739 N N . GLU A 1 218 ? 6.658 -12.930 -13.588 1.00 86.69 218 GLU A N 1
ATOM 1740 C CA . GLU A 1 218 ? 6.865 -14.179 -14.334 1.00 86.69 218 GLU A CA 1
ATOM 1741 C C . GLU A 1 218 ? 6.052 -14.188 -15.638 1.00 86.69 218 GLU A C 1
ATOM 1743 O O . GLU A 1 218 ? 6.572 -14.509 -16.705 1.00 86.69 218 GLU A O 1
ATOM 1748 N N . VAL A 1 219 ? 4.794 -13.732 -15.584 1.00 87.50 219 VAL A N 1
ATOM 1749 C CA . VAL A 1 219 ? 3.945 -13.585 -16.778 1.00 87.50 219 VAL A CA 1
ATOM 1750 C C . VAL A 1 219 ? 4.536 -12.585 -17.773 1.00 87.50 219 VAL A C 1
ATOM 1752 O O . VAL A 1 219 ? 4.518 -12.843 -18.976 1.00 87.50 219 VAL A O 1
ATOM 1755 N N . LEU A 1 220 ? 5.063 -11.453 -17.301 1.00 87.38 220 LEU A N 1
ATOM 1756 C CA . LEU A 1 220 ? 5.702 -10.474 -18.181 1.00 87.38 220 LEU A CA 1
ATOM 1757 C C . LEU A 1 220 ? 7.012 -11.011 -18.776 1.00 87.38 220 LEU A C 1
ATOM 1759 O O . LEU A 1 220 ? 7.254 -10.804 -19.961 1.00 87.38 220 LEU A O 1
ATOM 1763 N N . ASN A 1 221 ? 7.818 -11.745 -18.009 1.00 84.56 221 ASN A N 1
ATOM 1764 C CA . ASN A 1 221 ? 9.043 -12.379 -18.501 1.00 84.56 221 ASN A CA 1
ATOM 1765 C C . ASN A 1 221 ? 8.737 -13.376 -19.626 1.00 84.56 221 ASN A C 1
ATOM 1767 O O . ASN A 1 221 ? 9.413 -13.367 -20.654 1.00 84.56 221 ASN A O 1
ATOM 1771 N N . TRP A 1 222 ? 7.680 -14.181 -19.474 1.00 83.69 222 TRP A N 1
ATOM 1772 C CA . TRP A 1 222 ? 7.213 -15.091 -20.526 1.00 83.69 222 TRP A CA 1
ATOM 1773 C C . TRP A 1 222 ? 6.702 -14.348 -21.762 1.00 83.69 222 TRP A C 1
ATOM 1775 O O . TRP A 1 222 ? 6.956 -14.777 -22.883 1.00 83.69 222 TRP A O 1
ATOM 1785 N N . ALA A 1 223 ? 5.978 -13.242 -21.574 1.00 83.38 223 ALA A N 1
ATOM 1786 C CA . ALA A 1 223 ? 5.400 -12.479 -22.679 1.00 83.38 223 ALA A CA 1
ATOM 1787 C C . ALA A 1 223 ? 6.457 -11.762 -23.534 1.00 83.38 223 ALA A C 1
ATOM 1789 O O . ALA A 1 223 ? 6.281 -11.652 -24.745 1.00 83.38 223 ALA A O 1
ATOM 1790 N N . TYR A 1 224 ? 7.539 -11.287 -22.914 1.00 79.88 224 TYR A N 1
ATOM 1791 C CA . TYR A 1 224 ? 8.578 -10.496 -23.577 1.00 79.88 224 TYR A CA 1
ATOM 1792 C C . TYR A 1 224 ? 9.831 -11.300 -23.963 1.00 79.88 224 TYR A C 1
ATOM 1794 O O . TYR A 1 224 ? 10.781 -10.692 -24.445 1.00 79.88 224 TYR A O 1
ATOM 1802 N N . TYR A 1 225 ? 9.835 -12.635 -23.786 1.00 62.88 225 TYR A N 1
ATOM 1803 C CA . TYR A 1 225 ? 10.978 -13.519 -24.086 1.00 62.88 225 TYR A CA 1
ATOM 1804 C C . TYR A 1 225 ? 12.312 -12.903 -23.638 1.00 62.88 225 TYR A C 1
ATOM 1806 O O . TYR A 1 225 ? 13.266 -12.798 -24.410 1.00 62.88 225 TYR A O 1
ATOM 1814 N N . ILE A 1 226 ? 12.378 -12.459 -22.378 1.00 58.03 226 ILE A N 1
ATOM 1815 C CA . ILE A 1 226 ? 13.676 -12.162 -21.778 1.00 58.03 226 ILE A CA 1
ATOM 1816 C C . ILE A 1 226 ? 14.313 -13.526 -21.545 1.00 58.03 226 ILE A C 1
ATOM 1818 O O . ILE A 1 226 ? 14.117 -14.138 -20.495 1.00 58.03 226 ILE A O 1
ATOM 1822 N N . ASP A 1 227 ? 15.027 -14.032 -22.552 1.00 42.34 227 ASP A N 1
ATOM 1823 C CA . ASP A 1 227 ? 16.026 -15.057 -22.309 1.00 42.34 227 ASP A CA 1
ATOM 1824 C C . ASP A 1 227 ? 16.864 -14.539 -21.146 1.00 42.34 227 ASP A C 1
ATOM 1826 O O . ASP A 1 227 ? 17.330 -13.394 -21.158 1.00 42.34 227 ASP A O 1
ATOM 1830 N N . HIS A 1 228 ? 16.999 -15.361 -20.110 1.00 41.25 228 HIS A N 1
ATOM 1831 C CA . HIS A 1 228 ? 18.023 -15.186 -19.100 1.00 41.25 228 HIS A CA 1
ATOM 1832 C C . HIS A 1 228 ? 19.378 -15.276 -19.813 1.00 41.25 228 HIS A C 1
ATOM 1834 O O . HIS A 1 228 ? 20.046 -16.304 -19.773 1.00 41.25 228 HIS A O 1
ATOM 1840 N N . VAL A 1 229 ? 19.766 -14.220 -20.526 1.00 34.25 229 VAL A N 1
ATOM 1841 C CA . VAL A 1 229 ? 21.144 -14.001 -20.922 1.00 34.25 229 VAL A CA 1
ATOM 1842 C C . VAL A 1 229 ? 21.825 -13.651 -19.617 1.00 34.25 229 VAL A C 1
ATOM 1844 O O . VAL A 1 229 ? 21.739 -12.527 -19.123 1.00 34.25 229 VAL A O 1
ATOM 1847 N N . GLU A 1 230 ? 22.357 -14.706 -19.011 1.00 29.52 230 GLU A N 1
ATOM 1848 C CA . GLU A 1 230 ? 23.294 -14.681 -17.904 1.00 29.52 230 GLU A CA 1
ATOM 1849 C C . GLU A 1 230 ? 24.227 -13.472 -18.063 1.00 29.52 230 GLU A C 1
ATOM 1851 O O . GLU A 1 230 ? 24.909 -13.328 -19.082 1.00 29.52 230 GLU A O 1
ATOM 1856 N N . VAL A 1 231 ? 24.212 -12.589 -17.065 1.00 31.36 231 VAL A N 1
ATOM 1857 C CA . VAL A 1 231 ? 25.303 -11.644 -16.811 1.00 31.36 231 VAL A CA 1
ATOM 1858 C C . VAL A 1 231 ? 26.106 -12.193 -15.649 1.00 31.36 231 VAL A C 1
ATOM 1860 O O . VAL A 1 231 ? 25.467 -12.570 -14.639 1.00 31.36 231 VAL A O 1
#

Secondary structure (DSSP, 8-state):
-HHHHHHHHHHHHHHHHHHT--HHHHHHHHSGGG-TTTTEEEEGGGTEEEEHHHHHHHHHHHHHHHHGGGSTTHHHHHHHHHHHHHHHHHHHHHHHGGGS-HHHHHHHHHHHHHHHHHHHHHHTTGGGTTHHHHHHHHHHHHHHTTGGGSTTHHHH-SHHHHHHHHHHHHHHHHHHHHHHHHHHHHHSS-SSSSHHHHHHHHHHHHHHHHIIIIIHHHHHHHHTT------

Sequence (231 aa):
MMDVALYSFLAILLSICISFLPKKALKPITSVFSFGKNGLRKMRRRRDTTDTIANVCLGIALLFSLFHWLIPASFIIYGILLLVSFLCVLAWTNKISAKMDRVHRMLVLFDVSMMFFFGLFSALGCFNGFVTFDSASVLRQDIAGGKVFEVLYFLHSFAPMMVLLQGILYMLPMYCMWAQFKYMRLENTYKSRNIGLFTIKILFICLVMVALSYGGIEVLNWAYYIDHVEV